Protein AF-A0A447T6I3-F1 (afdb_monomer)

Secondary structure (DSSP, 8-state):
--EE-SSS-EE-------EEEEETTEEEEEETTEEEEEEEETTEEEEEEEEEGGGGT--SS---EEEEEEEEEEEGGGEEEEEEEEEE-STTS--EEEEEEEEEEEEEETTEEEEEEEEEEEESS-S-TTSS------S-EEEEEEEEEEEEEE-SSSEEEEEEEEEEEEE-TTS-EEEEEEEEEEEEE--

Mean predicted aligned error: 9.92 Å

Organism: Chromobacterium violaceum (NCBI:txid536)

Sequence (191 aa):
MTRQTSYGNSSRLQPSVDLQYRTRFGALYVQDGEGGWALPAPGGWVSLGVASEPAWSLGGGVSQSLSIARYGFDLPRDGSLSFGYASRIGNSHPGQLLAATLDAPLGEWMGQKFSLLGWASLANQKRRLGLNHHDAGSGWQLEQSNLMLVMSHPLSRHWTLDLGAGSRWAAENTGEHTAGWQTLLGFTWKL

Radius of gyration: 17.51 Å; Cα contacts (8 Å, |Δi|>4): 456; chains: 1; bounding box: 40×42×52 Å

Solvent-accessible surface area (backbone atoms only — not comparable to full-atom values): 10369 Å² total; per-residue (Å²): 117,75,57,74,52,87,78,53,37,53,48,69,69,73,94,70,63,79,48,75,52,78,54,100,74,31,30,42,38,34,45,54,58,30,40,35,45,35,31,77,41,95,67,31,31,34,36,45,34,39,28,37,43,51,52,74,69,76,50,90,90,57,92,42,48,26,41,36,41,35,46,34,36,61,41,72,82,84,14,35,44,33,43,31,44,32,36,43,65,59,85,89,56,73,48,44,36,41,38,37,40,36,39,40,52,75,46,74,57,97,84,28,38,34,32,40,40,33,40,37,32,30,25,58,56,77,97,56,97,80,68,98,71,86,82,90,74,88,60,75,38,75,41,37,37,38,42,28,48,32,39,39,38,72,78,50,100,39,35,32,40,34,44,29,44,29,48,35,38,36,56,43,98,84,80,50,70,46,68,32,50,38,55,44,71,46,78,48,78,56,136

pLDDT: mean 74.58, std 18.78, range [18.73, 95.06]

Foldseek 3Di:
DWDDDPAFETADDDDWDWDWDD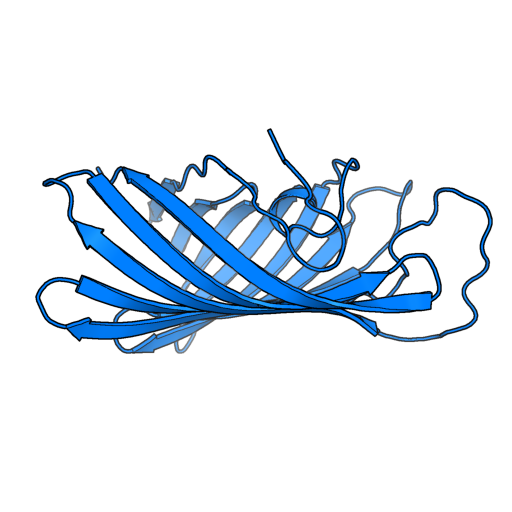DPAFIFIDTQQWTWTWGDDVQGIKIWTKGFPVSQVLDPDDGWIKTKIKDWHQDPPRWIKMWMKIFTPDDPDGKIKIKIWTWAFPQDDPQKTKIKTKMWMWIQDDPDPPDDDDDPDGDTDTAKIKIKIWIWHDPDPFKIWIKIKIWIKGQDPVRDIGIHMYIYTDIGGHD

Nearest PDB structures (foldseek):
  2jmm-assembly1_A  TM=3.339E-01  e=1.919E+00  Escherichia coli
  7ttc-assembly1_A  TM=3.764E-01  e=5.542E+00  Escherichia coli

Structure (mmCIF, N/CA/C/O backbone):
data_AF-A0A447T6I3-F1
#
_entry.id   AF-A0A447T6I3-F1
#
loop_
_atom_site.group_PDB
_atom_site.id
_atom_site.type_symbol
_atom_site.label_atom_id
_atom_site.label_alt_id
_atom_site.label_comp_id
_atom_site.label_asym_id
_atom_site.label_entity_id
_atom_site.label_seq_id
_atom_site.pdbx_PDB_ins_code
_atom_site.Cartn_x
_atom_site.Cartn_y
_atom_site.Cartn_z
_atom_site.occupancy
_atom_site.B_iso_or_equiv
_atom_site.auth_seq_id
_atom_site.auth_comp_id
_atom_site.auth_asym_id
_atom_site.auth_atom_id
_atom_site.pdbx_PDB_model_num
ATOM 1 N N . MET A 1 1 ? -4.672 19.471 -1.774 1.00 18.73 1 MET A N 1
ATOM 2 C CA . MET A 1 1 ? -3.643 20.467 -2.151 1.00 18.73 1 MET A CA 1
ATOM 3 C C . MET A 1 1 ? -2.305 19.956 -1.626 1.00 18.73 1 MET A C 1
ATOM 5 O O . MET A 1 1 ? -2.122 19.905 -0.418 1.00 18.73 1 MET A O 1
ATOM 9 N N . THR A 1 2 ? -1.426 19.459 -2.492 1.00 22.06 2 THR A N 1
ATOM 10 C CA . THR A 1 2 ? -0.080 18.985 -2.129 1.00 22.06 2 THR A CA 1
ATOM 11 C C . THR A 1 2 ? 0.851 20.191 -2.015 1.00 22.06 2 THR A C 1
ATOM 13 O O . THR A 1 2 ? 1.066 20.892 -3.000 1.00 22.06 2 THR A O 1
ATOM 16 N N . ARG A 1 3 ? 1.390 20.464 -0.821 1.00 21.41 3 ARG A N 1
ATOM 17 C CA . ARG A 1 3 ? 2.527 21.383 -0.664 1.00 21.41 3 ARG A CA 1
ATOM 18 C C . ARG A 1 3 ? 3.783 20.531 -0.560 1.00 21.41 3 ARG A C 1
ATOM 20 O O . ARG A 1 3 ? 4.029 19.893 0.458 1.00 21.41 3 ARG A O 1
ATOM 27 N N . GLN A 1 4 ? 4.534 20.483 -1.651 1.00 22.92 4 GLN A N 1
ATOM 28 C CA . GLN A 1 4 ? 5.874 19.917 -1.675 1.00 22.92 4 GLN A CA 1
ATOM 29 C C . GLN A 1 4 ? 6.812 20.969 -1.077 1.00 22.92 4 GLN A C 1
ATOM 31 O O . GLN A 1 4 ? 6.976 22.044 -1.649 1.00 22.92 4 GLN A O 1
ATOM 36 N N . THR A 1 5 ? 7.372 20.704 0.100 1.00 27.95 5 THR A N 1
ATOM 37 C CA . THR A 1 5 ? 8.509 21.487 0.598 1.00 27.95 5 THR A CA 1
ATOM 38 C C . THR A 1 5 ? 9.788 20.984 -0.071 1.00 27.95 5 THR A C 1
ATOM 40 O O . THR A 1 5 ? 9.871 19.819 -0.457 1.00 27.95 5 THR A O 1
ATOM 43 N N . SER A 1 6 ? 10.763 21.871 -0.273 1.00 29.53 6 SER A N 1
ATOM 44 C CA . SER A 1 6 ? 12.026 21.559 -0.952 1.00 29.53 6 SER A CA 1
ATOM 45 C C . SER A 1 6 ? 12.756 20.374 -0.307 1.00 29.53 6 SER A C 1
ATOM 47 O O . SER A 1 6 ? 12.929 20.372 0.907 1.00 29.53 6 SER A O 1
ATOM 49 N N . TYR A 1 7 ? 13.214 19.443 -1.153 1.00 32.12 7 TYR A N 1
ATOM 50 C CA . TYR A 1 7 ? 13.989 18.228 -0.859 1.00 32.12 7 TYR A CA 1
ATOM 51 C C . TYR A 1 7 ? 13.399 17.259 0.182 1.00 32.12 7 TYR A C 1
ATOM 53 O O . TYR A 1 7 ? 13.277 17.558 1.364 1.00 32.12 7 TYR A O 1
ATOM 61 N N . GLY A 1 8 ? 13.083 16.040 -0.272 1.00 40.41 8 GLY A N 1
ATOM 62 C CA . GLY A 1 8 ? 12.851 14.862 0.578 1.00 40.41 8 GLY A CA 1
ATOM 63 C C . GLY A 1 8 ? 11.556 14.828 1.396 1.00 40.41 8 GLY A C 1
ATOM 64 O O . GLY A 1 8 ? 11.137 13.741 1.778 1.00 40.41 8 GLY A O 1
ATOM 65 N N . ASN A 1 9 ? 10.887 15.965 1.610 1.00 38.97 9 ASN A N 1
ATOM 66 C CA . ASN A 1 9 ? 9.734 16.067 2.503 1.00 38.97 9 ASN A CA 1
ATOM 67 C C . ASN A 1 9 ? 8.457 16.415 1.720 1.00 38.97 9 ASN A C 1
ATOM 69 O O . ASN A 1 9 ? 8.317 17.510 1.168 1.00 38.97 9 ASN A O 1
ATOM 73 N N . SER A 1 10 ? 7.500 15.484 1.688 1.00 43.03 10 SER A N 1
ATOM 74 C CA . SER A 1 10 ? 6.174 15.687 1.094 1.00 43.03 10 SER A CA 1
ATOM 75 C C . SER A 1 10 ? 5.080 15.517 2.143 1.00 43.03 10 SER A C 1
ATOM 77 O O . SER A 1 10 ? 5.034 14.482 2.803 1.00 43.03 10 SER A O 1
ATOM 79 N N . SER A 1 11 ? 4.158 16.476 2.235 1.00 39.38 11 SER A N 1
ATOM 80 C CA . SER A 1 11 ? 2.918 16.326 3.003 1.00 39.38 11 SER A CA 1
ATOM 81 C C . SER A 1 11 ? 1.739 16.235 2.033 1.00 39.38 11 SER A C 1
ATOM 83 O O . SER A 1 11 ? 1.496 17.147 1.234 1.00 39.38 11 SER A O 1
ATOM 85 N N . ARG A 1 12 ? 1.013 15.112 2.072 1.00 48.06 12 ARG A N 1
ATOM 86 C CA . ARG A 1 12 ? -0.155 14.845 1.222 1.00 48.06 12 ARG A CA 1
ATOM 87 C C . ARG A 1 12 ? -1.388 14.691 2.108 1.00 48.06 12 ARG A C 1
ATOM 89 O O . ARG A 1 12 ? -1.474 13.761 2.894 1.00 48.06 12 ARG A O 1
ATOM 96 N N . LEU A 1 13 ? -2.343 15.603 1.944 1.00 45.94 13 LEU A N 1
ATOM 97 C CA . LEU A 1 13 ? -3.716 15.409 2.407 1.00 45.94 13 LEU A CA 1
ATOM 98 C C . LEU A 1 13 ? -4.451 14.617 1.323 1.00 45.94 13 LEU A C 1
ATOM 100 O O . LEU A 1 13 ? -4.681 15.149 0.232 1.00 45.94 13 LEU A O 1
ATOM 104 N N . GLN A 1 14 ? -4.762 13.354 1.604 1.00 50.69 14 GLN A N 1
ATOM 105 C CA . GLN A 1 14 ? -5.514 12.472 0.716 1.00 50.69 14 GLN A CA 1
ATOM 106 C C . GLN A 1 14 ? -6.798 12.045 1.430 1.00 50.69 14 GLN A C 1
ATOM 108 O O . GLN A 1 14 ? -6.711 11.298 2.398 1.00 50.69 14 GLN A O 1
ATOM 113 N N . PRO A 1 15 ? -7.976 12.536 1.006 1.00 51.97 15 PRO A N 1
ATOM 114 C CA . PRO A 1 15 ? -9.221 11.927 1.441 1.00 51.97 15 PRO A CA 1
ATOM 115 C C . PRO A 1 15 ? -9.280 10.507 0.867 1.00 51.97 15 PRO A C 1
ATOM 117 O O . PRO A 1 15 ? -9.141 10.333 -0.347 1.00 51.97 15 PRO A O 1
ATOM 120 N N . SER A 1 16 ? -9.456 9.517 1.736 1.00 57.56 16 SER A N 1
ATOM 121 C CA . SER A 1 16 ? -9.689 8.122 1.369 1.00 57.56 16 SER A CA 1
ATOM 122 C C . SER A 1 16 ? -11.151 7.759 1.618 1.00 57.56 16 SER A C 1
ATOM 124 O O . SER A 1 16 ? -11.813 8.322 2.493 1.00 57.56 16 SER A O 1
ATOM 126 N N . VAL A 1 17 ? -11.680 6.851 0.802 1.00 60.81 17 VAL A N 1
ATOM 127 C CA . VAL A 1 17 ? -12.994 6.241 1.014 1.00 60.81 17 VAL A CA 1
ATOM 128 C C . VAL A 1 17 ? -12.794 4.745 0.902 1.00 60.81 17 VAL A C 1
ATOM 130 O O . VAL A 1 17 ? -12.510 4.246 -0.187 1.00 60.81 17 VAL A O 1
ATOM 133 N N . ASP A 1 18 ? -12.982 4.064 2.028 1.00 69.12 18 ASP A N 1
ATOM 134 C CA . ASP A 1 18 ? -12.822 2.623 2.125 1.00 69.12 18 ASP A CA 1
ATOM 135 C C . ASP A 1 18 ? -14.192 1.983 2.337 1.00 69.12 18 ASP A C 1
ATOM 137 O O . ASP A 1 18 ? -14.901 2.254 3.307 1.00 69.12 18 ASP A O 1
ATOM 141 N N . LEU A 1 19 ? -14.587 1.145 1.385 1.00 74.62 19 LEU A N 1
ATOM 142 C CA . LEU A 1 19 ? -15.860 0.441 1.363 1.00 74.62 19 LEU A CA 1
ATOM 143 C C . LEU A 1 19 ? -15.587 -1.036 1.131 1.00 74.62 19 LEU A C 1
ATOM 145 O O . LEU A 1 19 ? -14.906 -1.407 0.178 1.00 74.62 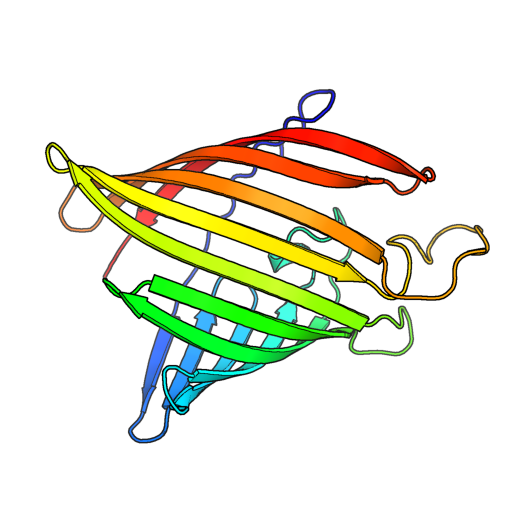19 LEU A O 1
ATOM 149 N N . GLN A 1 20 ? -16.167 -1.888 1.972 1.00 81.88 20 GLN A N 1
ATOM 150 C CA . GLN A 1 20 ? -16.080 -3.333 1.819 1.00 81.88 20 GLN A CA 1
ATOM 151 C C . GLN A 1 20 ? -17.475 -3.950 1.903 1.00 81.88 20 GLN A C 1
ATOM 153 O O . GLN A 1 20 ? -18.172 -3.814 2.906 1.00 81.88 20 GLN A O 1
ATOM 158 N N . TYR A 1 21 ? -17.864 -4.677 0.860 1.00 83.94 21 TYR A N 1
ATOM 159 C CA . TYR A 1 21 ? -19.075 -5.485 0.832 1.00 83.94 21 TYR A CA 1
ATOM 160 C C . TYR A 1 21 ? -18.707 -6.967 0.896 1.00 83.94 21 TYR A C 1
ATOM 162 O O . TYR A 1 21 ? -18.193 -7.545 -0.064 1.00 83.94 21 TYR A O 1
ATOM 170 N N . ARG A 1 22 ? -18.953 -7.584 2.055 1.00 84.81 22 ARG A N 1
ATOM 171 C CA . ARG A 1 22 ? -18.628 -8.992 2.308 1.00 84.81 22 ARG A CA 1
ATOM 172 C C . ARG A 1 22 ? -19.734 -9.906 1.789 1.00 84.81 22 ARG A C 1
ATOM 174 O O . ARG A 1 22 ? -20.913 -9.704 2.058 1.00 84.81 22 ARG A O 1
ATOM 181 N N . THR A 1 23 ? -19.327 -10.952 1.089 1.00 83.31 23 THR A N 1
ATOM 182 C CA . THR A 1 23 ? -20.172 -12.044 0.603 1.00 83.31 23 THR A CA 1
ATOM 183 C C . THR A 1 23 ? -19.704 -13.364 1.215 1.00 83.31 23 THR A C 1
ATOM 185 O O . THR A 1 23 ? -18.624 -13.449 1.797 1.00 83.31 23 THR A O 1
ATOM 188 N N . ARG A 1 24 ? -20.480 -14.437 1.032 1.00 81.88 24 ARG A N 1
ATOM 189 C CA . ARG A 1 24 ? -20.097 -15.789 1.480 1.00 81.88 24 ARG A CA 1
ATOM 190 C C . ARG A 1 24 ? -18.840 -16.357 0.800 1.00 81.88 24 ARG A C 1
ATOM 192 O O . ARG A 1 24 ? -18.331 -17.372 1.255 1.00 81.88 24 ARG A O 1
ATOM 199 N N . PHE A 1 25 ? -18.373 -15.746 -0.290 1.00 82.56 25 PHE A N 1
ATOM 200 C CA . PHE A 1 25 ? -17.252 -16.248 -1.093 1.00 82.56 25 PHE A CA 1
ATOM 201 C C . PHE A 1 25 ? -16.043 -15.307 -1.124 1.00 82.56 25 PHE A C 1
ATOM 203 O O . PHE A 1 25 ? -15.029 -15.648 -1.718 1.00 82.56 25 PHE A O 1
ATOM 210 N N . GLY A 1 26 ? -16.141 -14.127 -0.515 1.00 87.19 26 GLY A N 1
ATOM 211 C CA . GLY A 1 26 ? -15.135 -13.076 -0.637 1.00 87.19 26 GLY A CA 1
ATOM 212 C C . GLY A 1 26 ? -15.724 -11.696 -0.383 1.00 87.19 26 GLY A C 1
ATOM 213 O O . GLY A 1 26 ? -16.855 -11.579 0.085 1.00 87.19 26 GLY A O 1
ATOM 214 N N . ALA A 1 27 ? -14.991 -10.643 -0.713 1.00 87.62 27 ALA A N 1
ATOM 215 C CA . ALA A 1 27 ? -15.419 -9.267 -0.523 1.00 87.62 27 ALA A CA 1
ATOM 216 C C . ALA A 1 27 ? -15.201 -8.432 -1.784 1.00 87.62 27 ALA A C 1
ATOM 218 O O . ALA A 1 27 ? -14.145 -8.495 -2.407 1.00 87.62 27 ALA A O 1
ATOM 219 N N . LEU A 1 28 ? -16.188 -7.609 -2.126 1.00 86.44 28 LEU A N 1
ATOM 220 C CA . LEU A 1 28 ? -15.975 -6.476 -3.020 1.00 86.44 28 LEU A CA 1
ATOM 221 C C . LEU A 1 28 ? -15.399 -5.343 -2.188 1.00 86.44 28 LEU A C 1
ATOM 223 O O . LEU A 1 28 ? -15.926 -5.057 -1.112 1.00 86.44 28 LEU A O 1
ATOM 227 N N . TYR A 1 29 ? -14.341 -4.707 -2.669 1.00 82.38 29 TYR A N 1
ATOM 228 C CA . TYR A 1 29 ? -13.738 -3.582 -1.973 1.00 82.38 29 TYR A CA 1
ATOM 229 C C . TYR A 1 29 ? -13.475 -2.419 -2.917 1.00 82.38 29 TYR A C 1
ATOM 231 O O . TYR A 1 29 ? -13.219 -2.601 -4.108 1.00 82.38 29 TYR A O 1
ATOM 239 N N . VAL A 1 30 ? -13.538 -1.223 -2.348 1.00 77.75 30 VAL A N 1
ATOM 240 C CA . VAL A 1 30 ? -12.965 -0.000 -2.897 1.00 77.75 30 VAL A CA 1
ATOM 241 C C . VAL A 1 30 ? -12.144 0.609 -1.776 1.00 77.75 30 VAL A C 1
ATOM 243 O O . VAL A 1 30 ? -12.682 0.838 -0.698 1.00 77.75 30 VAL A O 1
ATOM 246 N N . GLN A 1 31 ? -10.855 0.812 -2.010 1.00 71.38 31 GLN A N 1
ATOM 247 C CA . GLN A 1 31 ? -9.926 1.356 -1.030 1.00 71.38 31 GLN A CA 1
ATOM 248 C C . GLN A 1 31 ? -8.897 2.220 -1.744 1.00 71.38 31 GLN A C 1
ATOM 250 O O . GLN A 1 31 ? -8.253 1.775 -2.691 1.00 71.38 31 GLN A O 1
ATOM 255 N N . ASP A 1 32 ? -8.760 3.468 -1.305 1.00 66.62 32 ASP A N 1
ATOM 256 C CA . ASP A 1 32 ? -7.702 4.385 -1.750 1.00 66.62 32 ASP A CA 1
ATOM 257 C C . ASP A 1 32 ? -7.511 4.548 -3.274 1.00 66.62 32 ASP A C 1
ATOM 259 O O . ASP A 1 32 ? -6.436 4.914 -3.738 1.00 66.62 32 ASP A O 1
ATOM 263 N N . GLY A 1 33 ? -8.557 4.355 -4.085 1.00 66.69 33 GLY A N 1
ATOM 264 C CA . GLY A 1 33 ? -8.470 4.445 -5.553 1.00 66.69 33 GLY A CA 1
ATOM 265 C C . GLY A 1 33 ? -8.130 3.124 -6.250 1.00 66.69 33 GLY A C 1
ATOM 266 O O . GLY A 1 33 ? -7.871 3.118 -7.455 1.00 66.69 33 GLY A O 1
ATOM 267 N N . GLU A 1 34 ? -8.170 2.021 -5.509 1.00 75.31 34 GLU A N 1
ATOM 268 C CA . GLU A 1 34 ? -8.242 0.646 -5.982 1.00 75.31 34 GLU A CA 1
ATOM 269 C C . GLU A 1 34 ? -9.645 0.085 -5.745 1.00 75.31 34 GLU A C 1
ATOM 271 O O . GLU A 1 34 ? -10.265 0.346 -4.718 1.00 75.31 34 GLU A O 1
ATOM 276 N N . GLY A 1 35 ? -10.158 -0.688 -6.695 1.00 82.19 35 GLY A N 1
ATOM 277 C CA . GLY A 1 35 ? -11.424 -1.394 -6.574 1.00 82.19 35 GLY A CA 1
ATOM 278 C C . GLY A 1 35 ? -11.299 -2.805 -7.119 1.00 82.19 35 GLY A C 1
ATOM 279 O O . GLY A 1 35 ? -10.739 -3.014 -8.198 1.00 82.19 35 GLY A O 1
ATOM 280 N N . GLY A 1 36 ? -11.815 -3.785 -6.387 1.00 87.19 36 GLY A N 1
ATOM 281 C CA . GLY A 1 36 ? -11.601 -5.178 -6.741 1.00 87.19 36 GLY A CA 1
ATOM 282 C C . GLY A 1 36 ? -12.429 -6.178 -5.954 1.00 87.19 36 GLY A C 1
ATOM 283 O O . GLY A 1 36 ? -13.330 -5.846 -5.182 1.00 87.19 36 GLY A O 1
ATOM 284 N N . TRP A 1 37 ? -12.110 -7.437 -6.214 1.00 89.38 37 TRP A N 1
ATOM 285 C CA . TRP A 1 37 ? -12.695 -8.610 -5.589 1.00 89.38 37 TRP A CA 1
ATOM 286 C C . TRP A 1 37 ? -11.587 -9.312 -4.816 1.00 89.38 37 TRP A C 1
ATOM 288 O O . TRP A 1 37 ? -10.579 -9.707 -5.400 1.00 89.38 37 TRP A O 1
ATOM 298 N N . ALA A 1 38 ? -11.775 -9.466 -3.511 1.00 89.81 38 ALA A N 1
ATOM 299 C CA . ALA A 1 38 ? -10.907 -10.240 -2.641 1.00 89.81 38 ALA A CA 1
ATOM 300 C C . ALA A 1 38 ? -11.564 -11.585 -2.310 1.00 89.81 38 ALA A C 1
ATOM 302 O O . ALA A 1 38 ? -12.760 -11.642 -2.025 1.00 89.81 38 ALA A O 1
ATOM 303 N N . LEU A 1 39 ? -10.793 -12.666 -2.325 1.00 91.94 39 LEU A N 1
ATOM 304 C CA . LEU A 1 39 ? -11.227 -14.020 -1.993 1.00 91.94 39 LEU A CA 1
ATOM 305 C C . LEU A 1 39 ? -10.354 -14.560 -0.852 1.00 91.94 39 LEU A C 1
ATOM 307 O O . LEU A 1 39 ? -9.158 -14.260 -0.818 1.00 91.94 39 LEU A O 1
ATOM 311 N N . PRO A 1 40 ? -10.910 -15.364 0.069 1.00 90.44 40 PRO A N 1
ATOM 312 C CA . PRO A 1 40 ? -10.117 -16.015 1.104 1.00 90.44 40 PRO A CA 1
ATOM 313 C C . PRO A 1 40 ? -9.107 -16.988 0.479 1.00 90.44 40 PRO A C 1
ATOM 315 O O . PRO A 1 40 ? -9.425 -17.709 -0.469 1.00 90.44 40 PRO A O 1
ATOM 318 N N . ALA A 1 41 ? -7.896 -17.019 1.029 1.00 90.94 41 ALA A N 1
ATOM 319 C CA . ALA A 1 41 ? -6.804 -17.890 0.609 1.00 90.94 41 ALA A CA 1
ATOM 320 C C . ALA A 1 41 ? -6.084 -18.474 1.841 1.00 90.94 41 ALA A C 1
ATOM 322 O O . ALA A 1 41 ? -6.280 -17.993 2.959 1.00 90.94 41 ALA A O 1
ATOM 323 N N . PRO A 1 42 ? -5.263 -19.528 1.695 1.00 91.81 42 PRO A N 1
ATOM 324 C CA . PRO A 1 42 ? -4.546 -20.112 2.826 1.00 91.81 42 PRO A CA 1
ATOM 325 C C . PRO A 1 42 ? -3.679 -19.088 3.581 1.00 91.81 42 PRO A C 1
ATOM 327 O O . PRO A 1 42 ? -2.692 -18.579 3.059 1.00 91.81 42 PRO A O 1
ATOM 330 N N . GLY A 1 43 ? -4.030 -18.794 4.834 1.00 87.44 43 GLY A N 1
ATOM 331 C CA . GLY A 1 43 ? -3.293 -17.823 5.652 1.00 87.44 43 GLY A CA 1
ATOM 332 C C . GLY A 1 43 ? -3.483 -16.357 5.239 1.00 87.44 43 GLY A C 1
ATOM 333 O O . GLY A 1 43 ? -2.667 -15.524 5.625 1.00 87.44 43 GLY A O 1
ATOM 334 N N . GLY A 1 44 ? -4.521 -16.043 4.456 1.00 91.56 44 GLY A N 1
ATOM 335 C CA . GLY A 1 44 ? -4.868 -14.669 4.109 1.00 91.56 44 GLY A CA 1
ATOM 336 C C . GLY A 1 44 ? -5.889 -14.565 2.982 1.00 91.56 44 GLY A C 1
ATOM 337 O O . GLY A 1 44 ? -6.984 -15.130 3.046 1.00 91.56 44 GLY A O 1
ATOM 338 N N . TRP A 1 45 ? -5.541 -13.832 1.928 1.00 91.75 45 TRP A N 1
ATOM 339 C CA . TRP A 1 45 ? -6.463 -13.491 0.849 1.00 91.75 45 TRP A CA 1
ATOM 340 C C . TRP A 1 45 ? -5.755 -13.301 -0.490 1.00 91.75 45 TRP A C 1
ATOM 342 O O . TRP A 1 45 ? -4.567 -13.006 -0.570 1.00 91.75 45 TRP A O 1
ATOM 352 N N . VAL A 1 46 ? -6.512 -13.437 -1.572 1.00 93.06 46 VAL A N 1
ATOM 353 C CA . VAL A 1 46 ? -6.099 -13.009 -2.911 1.00 93.06 46 VAL A CA 1
ATOM 354 C C . VAL A 1 46 ? -7.036 -11.928 -3.400 1.00 93.06 46 VAL A C 1
ATOM 356 O O . VAL A 1 46 ? -8.220 -11.957 -3.081 1.00 93.06 46 VAL A O 1
ATOM 359 N N . SER A 1 47 ? -6.534 -10.977 -4.179 1.00 90.56 47 SER A N 1
ATOM 360 C CA . SER A 1 47 ? -7.376 -9.952 -4.794 1.00 90.56 47 SER A CA 1
ATOM 361 C C . SER A 1 47 ? -7.073 -9.783 -6.269 1.00 90.56 47 SER A C 1
ATOM 363 O O . SER A 1 47 ? -5.925 -9.919 -6.698 1.00 90.56 47 SER A O 1
ATOM 365 N N . LEU A 1 48 ? -8.117 -9.469 -7.024 1.00 91.31 48 LEU A N 1
ATOM 366 C CA . LEU A 1 48 ? -8.039 -9.018 -8.403 1.00 91.31 48 LEU A CA 1
ATOM 367 C C . LEU A 1 48 ? -8.812 -7.714 -8.512 1.00 91.31 48 LEU A C 1
ATOM 369 O O . LEU A 1 48 ? -9.954 -7.624 -8.056 1.00 91.31 48 LEU A O 1
ATOM 373 N N . GLY A 1 49 ? -8.208 -6.707 -9.124 1.00 87.69 49 GLY A N 1
ATOM 374 C CA . GLY A 1 49 ? -8.820 -5.393 -9.171 1.00 87.69 49 GLY A CA 1
ATOM 375 C C . GLY A 1 49 ? -8.207 -4.473 -10.201 1.00 87.69 49 GLY A C 1
ATOM 376 O O . GLY A 1 49 ? -7.343 -4.847 -10.997 1.00 87.69 49 GLY A O 1
ATOM 377 N N . VAL A 1 50 ? -8.688 -3.243 -10.161 1.00 84.50 50 VAL A N 1
ATOM 378 C CA . VAL A 1 50 ? -8.151 -2.126 -10.915 1.00 84.50 50 VAL A CA 1
ATOM 379 C C . VAL A 1 50 ? -7.827 -0.992 -9.961 1.00 84.50 50 VAL A C 1
ATOM 381 O O . VAL A 1 50 ? -8.561 -0.766 -9.004 1.00 84.50 50 VAL A O 1
ATOM 384 N N . ALA A 1 51 ? -6.754 -0.256 -10.215 1.00 76.44 51 ALA A N 1
ATOM 385 C CA . ALA A 1 51 ? -6.464 0.967 -9.475 1.00 76.44 51 ALA A CA 1
ATOM 386 C C . ALA A 1 51 ? -6.087 2.103 -10.402 1.00 76.44 51 ALA A C 1
ATOM 388 O O . ALA A 1 51 ? -5.687 1.901 -11.546 1.00 76.44 51 ALA A O 1
ATOM 389 N N . SER A 1 52 ? -6.175 3.309 -9.866 1.00 69.75 52 SER A N 1
ATOM 390 C CA . SER A 1 52 ? -5.551 4.479 -10.459 1.00 69.75 52 SER A CA 1
ATOM 391 C C . SER A 1 52 ? -4.105 4.580 -9.965 1.00 69.75 52 SER A C 1
ATOM 393 O O . SER A 1 52 ? -3.868 4.583 -8.765 1.00 69.75 52 SER A O 1
ATOM 395 N N . GLU A 1 53 ? -3.123 4.700 -10.855 1.00 60.06 53 GLU A N 1
ATOM 396 C CA . GLU A 1 53 ? -1.694 4.853 -10.521 1.00 60.06 53 GLU A CA 1
ATOM 397 C C . GLU A 1 53 ? -1.385 5.964 -9.471 1.00 60.06 53 GLU A C 1
ATOM 399 O O . GLU A 1 53 ? -0.534 5.751 -8.599 1.00 60.06 53 GLU A O 1
ATOM 404 N N . PRO A 1 54 ? -2.114 7.105 -9.425 1.00 50.31 54 PRO A N 1
ATOM 405 C CA . PRO A 1 54 ? -2.028 8.091 -8.339 1.00 50.31 54 PRO A CA 1
ATOM 406 C C . PRO A 1 54 ? -2.336 7.576 -6.920 1.00 50.31 54 PRO A C 1
ATOM 408 O O . PRO A 1 54 ? -1.895 8.211 -5.949 1.00 50.31 54 PRO A O 1
ATOM 411 N N . ALA A 1 55 ? -3.093 6.477 -6.790 1.00 48.00 55 ALA A N 1
ATOM 412 C CA . ALA A 1 55 ? -3.426 5.820 -5.521 1.00 48.00 55 ALA A CA 1
ATOM 413 C C . ALA A 1 55 ? -2.172 5.324 -4.802 1.00 48.00 55 ALA A C 1
ATOM 415 O O . ALA A 1 55 ? -2.034 5.481 -3.595 1.00 48.00 55 ALA A O 1
ATOM 416 N N . TRP A 1 56 ? -1.211 4.798 -5.562 1.00 53.09 56 TRP A N 1
ATOM 417 C CA . TRP A 1 56 ? 0.031 4.241 -5.026 1.00 53.09 56 TRP A CA 1
ATOM 418 C C . TRP A 1 56 ? 1.152 5.282 -4.943 1.00 53.09 56 TRP A C 1
ATOM 420 O O . TRP A 1 56 ? 2.308 4.945 -4.712 1.00 53.09 56 TRP A O 1
ATOM 430 N N . SER A 1 57 ? 0.834 6.573 -5.125 1.00 48.78 57 SER A N 1
ATOM 431 C CA . SER A 1 57 ? 1.824 7.661 -5.090 1.00 48.78 57 SER A CA 1
ATOM 432 C C . SER A 1 57 ? 2.976 7.475 -6.099 1.00 48.78 57 SER A C 1
ATOM 434 O O . SER A 1 57 ? 4.062 8.031 -5.922 1.00 48.78 57 SER A O 1
ATOM 436 N N . LEU A 1 58 ? 2.734 6.748 -7.197 1.00 48.88 58 LEU A N 1
ATOM 437 C CA . LEU A 1 58 ? 3.736 6.441 -8.228 1.00 48.88 58 LEU A CA 1
ATOM 438 C C . LEU A 1 58 ? 4.070 7.632 -9.152 1.00 48.88 58 LEU A C 1
ATOM 440 O O . LEU A 1 58 ? 4.994 7.581 -9.957 1.00 48.88 58 LEU A O 1
ATOM 444 N N . GLY A 1 59 ? 3.417 8.785 -8.988 1.00 36.81 59 GLY A N 1
ATOM 445 C CA . GLY A 1 59 ? 3.844 10.013 -9.655 1.00 36.81 59 GLY A CA 1
ATOM 446 C C . GLY A 1 59 ? 2.804 11.126 -9.654 1.00 36.81 59 GLY A C 1
ATOM 447 O O . GLY A 1 59 ? 1.602 10.889 -9.593 1.00 36.81 59 GLY A O 1
ATOM 448 N N . GLY A 1 60 ? 3.278 12.372 -9.721 1.00 35.06 60 GLY A N 1
ATOM 449 C CA . GLY A 1 60 ? 2.430 13.539 -9.935 1.00 35.06 60 GLY A CA 1
ATOM 450 C C . GLY A 1 60 ? 1.995 13.646 -11.396 1.00 35.06 60 GLY A C 1
ATOM 451 O O . GLY A 1 60 ? 2.842 13.718 -12.282 1.00 35.06 60 GLY A O 1
ATOM 452 N N . GLY A 1 61 ? 0.682 13.710 -11.624 1.00 41.47 61 GLY A N 1
ATOM 453 C CA . GLY A 1 61 ? 0.105 14.252 -12.857 1.00 41.47 61 GLY A CA 1
ATOM 454 C C . GLY A 1 61 ? -0.294 13.264 -13.956 1.00 41.47 61 GLY A C 1
ATOM 455 O O . GLY A 1 61 ? -0.707 13.731 -15.012 1.00 41.47 61 GLY A O 1
ATOM 456 N N . VAL A 1 62 ? -0.229 11.943 -13.745 1.00 47.69 62 VAL A N 1
ATOM 457 C CA . VAL A 1 62 ? -0.702 10.961 -14.741 1.00 47.69 62 VAL A CA 1
ATOM 458 C C . VAL A 1 62 ? -1.742 10.034 -14.112 1.00 47.69 62 VAL A C 1
ATOM 460 O O . VAL A 1 62 ? -1.468 9.356 -13.129 1.00 47.69 62 VAL A O 1
ATOM 463 N N . SER A 1 63 ? -2.963 10.053 -14.650 1.00 55.97 63 SER A N 1
ATOM 464 C CA . SER A 1 63 ? -4.071 9.184 -14.238 1.00 55.97 63 SER A CA 1
ATOM 465 C C . SER A 1 63 ? -4.095 7.965 -15.153 1.00 55.97 63 SER A C 1
ATOM 467 O O . SER A 1 63 ? -4.723 8.012 -16.210 1.00 55.97 63 SER A O 1
ATOM 469 N N . GLN A 1 64 ? -3.387 6.895 -14.789 1.00 65.38 64 GLN A N 1
ATOM 470 C CA . GLN A 1 64 ? -3.419 5.637 -15.542 1.00 65.38 64 GLN A CA 1
ATOM 471 C C . GLN A 1 64 ? -4.137 4.557 -14.755 1.00 65.38 64 GLN A C 1
ATOM 473 O O . GLN A 1 64 ? -3.997 4.463 -13.539 1.00 65.38 64 GLN A O 1
ATOM 478 N N . SER A 1 65 ? -4.917 3.745 -15.462 1.00 76.00 65 SER A N 1
ATOM 479 C CA . SER A 1 65 ? -5.560 2.577 -14.875 1.00 76.00 65 SER A CA 1
ATOM 480 C C . SER A 1 65 ? -4.586 1.403 -14.880 1.00 76.00 65 SER A C 1
ATOM 482 O O . SER A 1 65 ? -3.963 1.101 -15.896 1.00 76.00 65 SER A O 1
ATOM 484 N N . LEU A 1 66 ? -4.465 0.740 -13.742 1.00 79.75 66 LEU A N 1
ATOM 485 C CA . LEU A 1 66 ? -3.674 -0.459 -13.525 1.00 79.75 66 LEU A CA 1
ATOM 486 C C . LEU A 1 66 ? -4.634 -1.627 -13.317 1.00 79.75 66 LEU A C 1
ATOM 488 O O . LEU A 1 66 ? -5.610 -1.485 -12.590 1.00 79.75 66 LEU A O 1
ATOM 492 N N . SER A 1 67 ? -4.345 -2.774 -13.920 1.00 86.50 67 SER A N 1
ATOM 493 C CA . SER A 1 67 ? -4.913 -4.065 -13.517 1.00 86.50 67 SER A CA 1
ATOM 494 C C . SER A 1 67 ? -4.000 -4.677 -12.466 1.00 86.50 67 SER A C 1
ATOM 496 O O . SER A 1 67 ? -2.783 -4.597 -12.615 1.00 86.50 67 SER A O 1
ATOM 498 N N . ILE A 1 68 ? -4.559 -5.231 -11.393 1.00 85.88 68 ILE A N 1
ATOM 499 C CA . ILE A 1 68 ? -3.797 -5.663 -10.220 1.00 85.88 68 ILE A CA 1
ATOM 500 C C . ILE A 1 68 ? -4.217 -7.067 -9.814 1.00 85.88 68 ILE A C 1
ATOM 502 O O . ILE A 1 68 ? -5.406 -7.380 -9.760 1.00 85.88 68 ILE A O 1
ATOM 506 N N . ALA A 1 69 ? -3.226 -7.878 -9.466 1.00 91.19 69 ALA A N 1
ATOM 507 C CA . ALA A 1 69 ? -3.400 -9.131 -8.754 1.00 91.19 69 ALA A CA 1
ATOM 508 C C . ALA A 1 69 ? -2.545 -9.109 -7.488 1.00 91.19 69 ALA A C 1
ATOM 510 O O . ALA A 1 69 ? -1.361 -8.785 -7.569 1.00 91.19 69 ALA A O 1
ATOM 511 N N . ARG A 1 70 ? -3.116 -9.459 -6.331 1.00 89.81 70 ARG A N 1
ATOM 512 C CA . ARG A 1 70 ? -2.371 -9.543 -5.066 1.00 89.81 70 ARG A CA 1
ATOM 513 C C . ARG A 1 70 ? -2.617 -10.827 -4.308 1.00 89.81 70 ARG A C 1
ATOM 515 O O . ARG A 1 70 ? -3.708 -11.388 -4.368 1.00 89.81 70 ARG A O 1
ATOM 522 N N . TYR A 1 71 ? -1.615 -11.197 -3.527 1.00 91.94 71 TYR A N 1
ATOM 523 C CA . TYR A 1 71 ? -1.714 -12.144 -2.433 1.00 91.94 71 TYR A CA 1
ATOM 524 C C . TYR A 1 71 ? -1.384 -11.419 -1.128 1.00 91.94 71 TYR A C 1
ATOM 526 O O . TYR A 1 71 ? -0.323 -10.804 -1.021 1.00 91.94 71 TYR A O 1
ATOM 534 N N . GLY A 1 72 ? -2.279 -11.489 -0.152 1.00 92.38 72 GLY A N 1
ATOM 535 C CA . GLY A 1 72 ? -2.094 -10.977 1.196 1.00 92.38 72 GLY A CA 1
ATOM 536 C C . GLY A 1 72 ? -2.002 -12.108 2.209 1.00 92.38 72 GLY A C 1
ATOM 537 O O . GLY A 1 72 ? -2.752 -13.077 2.133 1.00 92.38 72 GLY A O 1
ATOM 538 N N . PHE A 1 73 ? -1.088 -11.968 3.158 1.00 93.50 73 PHE A N 1
ATOM 539 C CA . PHE A 1 73 ? -1.004 -12.778 4.364 1.00 93.50 73 PHE A CA 1
ATOM 540 C C . PHE A 1 73 ? -1.617 -11.999 5.519 1.00 93.50 73 PHE A C 1
ATOM 542 O O . PHE A 1 73 ? -1.260 -10.835 5.727 1.00 93.50 73 PHE A O 1
ATOM 549 N N . ASP A 1 74 ? -2.494 -12.647 6.277 1.00 92.25 74 ASP A N 1
ATOM 550 C CA . ASP A 1 74 ? -3.016 -12.075 7.511 1.00 92.25 74 ASP A CA 1
ATOM 551 C C . ASP A 1 74 ? -1.930 -12.151 8.588 1.00 92.25 74 ASP A C 1
ATOM 553 O O . ASP A 1 74 ? -1.324 -13.197 8.839 1.00 92.25 74 ASP A O 1
ATOM 557 N N . LEU A 1 75 ? -1.668 -11.017 9.224 1.00 91.50 75 LEU A N 1
ATOM 558 C CA . LEU A 1 75 ? -0.757 -10.899 10.352 1.00 91.50 75 LEU A CA 1
ATOM 559 C C . LEU A 1 75 ? -1.561 -10.842 11.661 1.00 91.50 75 LEU A C 1
ATOM 561 O O . LEU A 1 75 ? -2.765 -10.576 11.655 1.00 91.50 75 LEU A O 1
ATOM 565 N N . PRO A 1 76 ? -0.919 -11.068 12.822 1.00 91.38 76 PRO A N 1
ATOM 566 C CA . PRO A 1 76 ? -1.579 -10.891 14.108 1.00 91.38 76 PRO A CA 1
ATOM 567 C C . PRO A 1 76 ? -2.219 -9.506 14.254 1.00 91.38 76 PRO A C 1
ATOM 569 O O . PRO A 1 76 ? -1.710 -8.518 13.725 1.00 91.38 76 PRO A O 1
ATOM 572 N N . ARG A 1 77 ? -3.289 -9.437 15.057 1.00 87.62 77 ARG A N 1
ATOM 573 C CA . ARG A 1 77 ? -4.017 -8.194 15.380 1.00 87.62 77 ARG A CA 1
ATOM 574 C C . ARG A 1 77 ? -4.617 -7.503 14.154 1.00 87.62 77 ARG A C 1
ATOM 576 O O . ARG A 1 77 ? -4.611 -6.280 14.090 1.00 87.62 77 ARG A O 1
ATOM 583 N N . ASP A 1 78 ? -5.124 -8.299 13.216 1.00 84.94 78 ASP A N 1
ATOM 584 C CA . ASP A 1 78 ? -5.756 -7.834 11.976 1.00 84.94 78 ASP A CA 1
ATOM 585 C C . ASP A 1 78 ? -4.806 -7.054 11.048 1.00 84.94 78 ASP A C 1
ATOM 587 O O . ASP A 1 78 ? -5.247 -6.255 10.225 1.00 84.94 78 ASP A O 1
ATOM 591 N N . GLY A 1 79 ? -3.493 -7.276 11.177 1.00 86.75 79 GLY A N 1
ATOM 592 C CA . GLY A 1 79 ? -2.514 -6.752 10.230 1.00 86.75 79 GLY A CA 1
ATOM 593 C C . GLY A 1 79 ? -2.505 -7.531 8.916 1.00 86.75 79 GLY A C 1
ATOM 594 O O . GLY A 1 79 ? -3.079 -8.614 8.805 1.00 86.75 79 GLY A O 1
ATOM 595 N N . SER A 1 80 ? -1.789 -7.020 7.919 1.00 90.31 80 SER A N 1
ATOM 596 C CA . SER A 1 80 ? -1.569 -7.719 6.658 1.00 90.31 80 SER A CA 1
ATOM 597 C C . SER A 1 80 ? -0.217 -7.397 6.020 1.00 90.31 80 SER A C 1
ATOM 599 O O . SER A 1 80 ? 0.320 -6.298 6.149 1.00 90.31 80 SER A O 1
ATOM 601 N N . LEU A 1 81 ? 0.333 -8.370 5.300 1.00 91.25 81 LEU A N 1
ATOM 602 C CA . LEU A 1 81 ? 1.452 -8.185 4.378 1.00 91.25 81 LEU A CA 1
ATOM 603 C C . LEU A 1 81 ? 1.000 -8.661 3.006 1.00 91.25 81 LEU A C 1
ATOM 605 O O . LEU A 1 81 ? 0.662 -9.832 2.855 1.00 91.25 81 LEU A O 1
ATOM 609 N N . SER A 1 82 ? 1.003 -7.785 2.006 1.00 89.56 82 SER A N 1
ATOM 610 C CA . SER A 1 82 ? 0.589 -8.149 0.654 1.00 89.56 82 SER A CA 1
ATOM 611 C C . SER A 1 82 ? 1.687 -7.944 -0.372 1.00 89.56 82 SER A C 1
ATOM 613 O O . SER A 1 82 ? 2.506 -7.034 -0.260 1.00 89.56 82 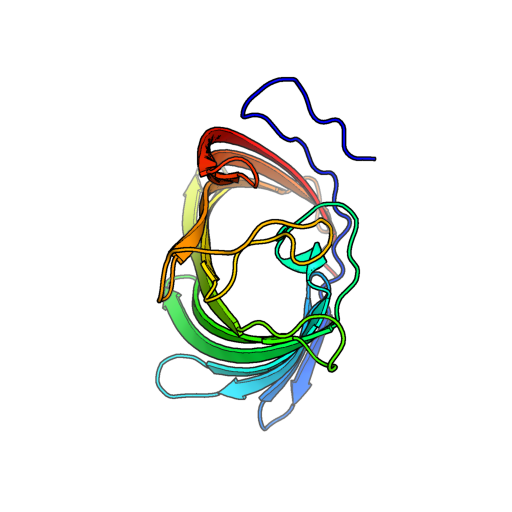SER A O 1
ATOM 615 N N . PHE A 1 83 ? 1.672 -8.801 -1.387 1.00 90.31 83 PHE A N 1
ATOM 616 C CA . PHE A 1 83 ? 2.488 -8.701 -2.586 1.00 90.31 83 PHE A CA 1
ATOM 617 C C . PHE A 1 83 ? 1.566 -8.674 -3.791 1.00 90.31 83 PHE A C 1
ATOM 619 O O . PHE A 1 83 ? 0.616 -9.451 -3.887 1.00 90.31 83 PHE A O 1
ATOM 626 N N . GLY A 1 84 ? 1.850 -7.773 -4.714 1.00 87.62 84 GLY A N 1
ATOM 627 C CA . GLY A 1 84 ? 1.020 -7.498 -5.860 1.00 87.62 84 GLY A CA 1
ATOM 628 C C . GLY A 1 84 ? 1.823 -7.396 -7.134 1.00 87.62 84 GLY A C 1
ATOM 629 O O . GLY A 1 84 ? 2.952 -6.918 -7.138 1.00 87.62 84 GLY A O 1
ATOM 630 N N . TYR A 1 85 ? 1.196 -7.796 -8.223 1.00 88.19 85 TYR A N 1
ATOM 631 C CA . TYR A 1 85 ? 1.613 -7.459 -9.566 1.00 88.19 85 TYR A CA 1
ATOM 632 C C . TYR A 1 85 ? 0.572 -6.523 -10.167 1.00 88.19 85 TYR A C 1
ATOM 634 O O . TYR A 1 85 ? -0.628 -6.775 -10.045 1.00 88.19 85 TYR A O 1
ATOM 642 N N . ALA A 1 86 ? 1.025 -5.463 -10.825 1.00 82.88 86 ALA A N 1
ATOM 643 C CA . ALA A 1 86 ? 0.161 -4.576 -11.574 1.00 82.88 86 ALA A CA 1
ATOM 644 C C . ALA A 1 86 ? 0.666 -4.350 -12.992 1.00 82.88 86 ALA A C 1
ATOM 646 O O . ALA A 1 86 ? 1.867 -4.270 -13.243 1.00 82.88 86 ALA A O 1
ATOM 647 N N . SER A 1 87 ? -0.269 -4.213 -13.924 1.00 83.12 87 SER A N 1
ATOM 648 C CA . SE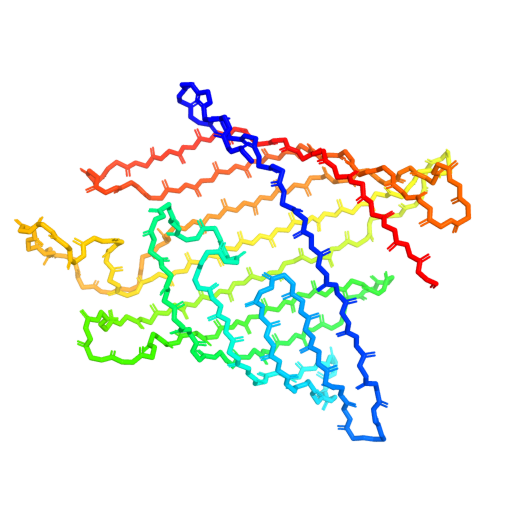R A 1 87 ? 0.013 -3.907 -15.321 1.00 83.12 87 SER A CA 1
ATOM 649 C C . SER A 1 87 ? -0.827 -2.721 -15.774 1.00 83.12 87 SER A C 1
ATOM 651 O O . SER A 1 87 ? -2.042 -2.693 -15.551 1.00 83.12 87 SER A O 1
ATOM 653 N N . ARG A 1 88 ? -0.175 -1.739 -16.404 1.00 79.00 88 ARG A N 1
ATOM 654 C CA . ARG A 1 88 ? -0.835 -0.567 -16.993 1.00 79.00 88 ARG A CA 1
ATOM 655 C C . ARG A 1 88 ? -1.783 -0.993 -18.107 1.00 79.00 88 ARG A C 1
ATOM 657 O O . ARG A 1 88 ? -1.411 -1.736 -19.011 1.00 79.00 88 ARG A O 1
ATOM 664 N N . ILE A 1 89 ? -3.024 -0.526 -18.014 1.00 77.00 89 ILE A N 1
ATOM 665 C CA . ILE A 1 89 ? -4.078 -0.811 -18.981 1.00 77.00 89 ILE A CA 1
ATOM 666 C C . ILE A 1 89 ? -3.959 0.193 -20.129 1.00 77.00 89 ILE A C 1
ATOM 668 O O . ILE A 1 89 ? -4.081 1.401 -19.932 1.00 77.00 89 ILE A O 1
ATOM 672 N N . GLY A 1 90 ? -3.780 -0.328 -21.342 1.00 70.50 90 GLY A N 1
ATOM 673 C CA . GLY A 1 90 ? -3.723 0.457 -22.574 1.00 70.50 90 GLY A CA 1
ATOM 674 C C . GLY A 1 90 ? -2.317 0.577 -23.166 1.00 70.50 90 GLY A C 1
ATOM 675 O O . GLY A 1 90 ? -1.305 0.383 -22.503 1.00 70.50 90 GLY A O 1
ATOM 676 N N . ASN A 1 91 ? -2.264 0.907 -24.457 1.00 65.06 91 ASN A N 1
ATOM 677 C CA . ASN A 1 91 ? -1.027 0.862 -25.248 1.00 65.06 91 ASN A CA 1
ATOM 678 C C . ASN A 1 91 ? -0.186 2.142 -25.167 1.00 65.06 91 ASN A C 1
ATOM 680 O O . ASN A 1 91 ? 0.930 2.171 -25.674 1.00 65.06 91 ASN A O 1
ATOM 684 N N . SER A 1 92 ? -0.723 3.217 -24.584 1.00 60.09 92 SER A N 1
ATOM 685 C CA . SER A 1 92 ? -0.056 4.523 -24.564 1.00 60.09 92 SER A CA 1
ATOM 686 C C . SER A 1 92 ? 1.132 4.566 -23.606 1.00 60.09 92 SER A C 1
ATOM 688 O O . SER A 1 92 ? 2.055 5.342 -23.825 1.00 60.09 92 SER A O 1
ATOM 690 N N . HIS A 1 93 ? 1.122 3.727 -22.567 1.00 61.34 93 HIS A N 1
ATOM 691 C CA . HIS A 1 93 ? 2.171 3.669 -21.554 1.00 61.34 93 HIS A CA 1
ATOM 692 C C . HIS A 1 93 ? 2.297 2.230 -21.035 1.00 61.34 93 HIS A C 1
ATOM 694 O O . HIS A 1 93 ? 1.748 1.910 -19.978 1.00 61.34 93 HIS A O 1
ATOM 700 N N . PRO A 1 94 ? 2.975 1.329 -21.771 1.00 66.75 94 PRO A N 1
ATOM 701 C CA . PRO A 1 94 ? 3.251 -0.003 -21.251 1.00 66.75 94 PRO A CA 1
ATOM 702 C C . PRO A 1 94 ? 4.047 0.097 -19.939 1.00 66.75 94 PRO A C 1
ATOM 704 O O . PRO A 1 94 ? 4.685 1.106 -19.643 1.00 66.75 94 PRO A O 1
ATOM 707 N N . GLY A 1 95 ? 3.952 -0.928 -19.100 1.00 73.44 95 GLY A N 1
ATOM 708 C CA . GLY A 1 95 ? 4.668 -0.970 -17.831 1.00 73.44 95 GLY A CA 1
ATOM 709 C C . GLY A 1 95 ? 4.056 -1.969 -16.868 1.00 73.44 95 GLY A C 1
ATOM 710 O O . GLY A 1 95 ? 2.841 -2.197 -16.859 1.00 73.44 95 GLY A O 1
ATOM 711 N N . GLN A 1 96 ? 4.923 -2.590 -16.082 1.00 79.88 96 GLN A N 1
ATOM 712 C CA . GLN A 1 96 ? 4.560 -3.551 -15.056 1.00 79.88 96 GLN A CA 1
ATOM 713 C C . GLN A 1 96 ? 5.188 -3.122 -13.736 1.00 79.88 96 GLN A C 1
ATOM 715 O O . GLN A 1 96 ? 6.290 -2.566 -13.704 1.00 79.88 96 GLN A O 1
ATOM 720 N N . LEU A 1 97 ? 4.472 -3.403 -12.657 1.00 80.06 97 LEU A N 1
ATOM 721 C CA . LEU A 1 97 ? 4.827 -3.042 -11.298 1.00 80.06 97 LEU A CA 1
ATOM 722 C C . LEU A 1 97 ? 4.723 -4.281 -10.417 1.00 80.06 97 LEU A C 1
ATOM 724 O O . LEU A 1 97 ? 3.760 -5.038 -10.512 1.00 80.06 97 LEU A O 1
ATOM 728 N N . LEU A 1 98 ? 5.694 -4.466 -9.536 1.00 85.50 98 LEU A N 1
ATOM 729 C CA . LEU A 1 98 ? 5.554 -5.330 -8.375 1.00 85.50 98 LEU A CA 1
ATOM 730 C C . LEU A 1 98 ? 5.409 -4.420 -7.170 1.00 85.50 98 LEU A C 1
ATOM 732 O O . LEU A 1 98 ? 6.229 -3.532 -6.986 1.00 85.50 98 LEU A O 1
ATOM 736 N N . ALA A 1 99 ? 4.377 -4.621 -6.367 1.00 83.31 99 ALA A N 1
ATOM 737 C CA . ALA A 1 99 ? 4.115 -3.834 -5.174 1.00 83.31 99 ALA A CA 1
ATOM 738 C C . ALA A 1 99 ? 4.131 -4.737 -3.945 1.00 83.31 99 ALA A C 1
ATOM 740 O O . ALA A 1 99 ? 3.689 -5.880 -4.003 1.00 83.31 99 ALA A O 1
ATOM 741 N N . ALA A 1 100 ? 4.609 -4.216 -2.828 1.00 86.62 100 ALA A N 1
ATOM 742 C CA . ALA A 1 100 ? 4.447 -4.824 -1.522 1.00 86.62 100 ALA A CA 1
ATOM 743 C C . ALA A 1 100 ? 3.830 -3.797 -0.577 1.00 86.62 100 ALA A C 1
ATOM 745 O O . ALA A 1 100 ? 4.194 -2.621 -0.634 1.00 86.62 100 ALA A O 1
ATOM 746 N N . THR A 1 101 ? 2.915 -4.228 0.284 1.00 87.25 101 THR A N 1
ATOM 747 C CA . THR A 1 101 ? 2.321 -3.386 1.329 1.00 87.25 101 THR A CA 1
ATOM 748 C C . THR A 1 101 ? 2.363 -4.099 2.668 1.00 87.25 101 THR A C 1
ATOM 750 O O . THR A 1 101 ? 2.184 -5.311 2.739 1.00 87.25 101 THR A O 1
ATOM 753 N N . LEU A 1 102 ? 2.598 -3.339 3.728 1.00 88.12 102 LEU A N 1
ATOM 754 C CA . LEU A 1 102 ? 2.622 -3.801 5.104 1.00 88.12 102 LEU A CA 1
ATOM 755 C C . LEU A 1 102 ? 1.686 -2.921 5.926 1.00 88.12 102 LEU A C 1
ATOM 757 O O . LEU A 1 102 ? 1.842 -1.702 5.938 1.00 88.12 102 LEU A O 1
ATOM 761 N N . ASP A 1 103 ? 0.779 -3.556 6.650 1.00 89.69 103 ASP A N 1
ATOM 762 C CA . ASP A 1 103 ? 0.053 -2.979 7.771 1.00 89.69 103 ASP A CA 1
ATOM 763 C C . ASP A 1 103 ? 0.249 -3.902 8.976 1.00 89.69 103 ASP A C 1
ATOM 765 O O . ASP A 1 103 ? -0.231 -5.033 8.994 1.00 89.69 103 ASP A O 1
ATOM 769 N N . ALA A 1 104 ? 1.014 -3.461 9.968 1.00 93.31 104 ALA A N 1
ATOM 770 C CA . ALA A 1 104 ? 1.309 -4.252 11.155 1.00 93.31 104 ALA A CA 1
ATOM 771 C C . ALA A 1 104 ? 0.927 -3.493 12.433 1.00 93.31 104 ALA A C 1
ATOM 773 O O . ALA A 1 104 ? 1.701 -2.659 12.914 1.00 93.31 104 ALA A O 1
ATOM 774 N N . PRO A 1 105 ? -0.233 -3.799 13.038 1.00 93.50 105 PRO A N 1
ATOM 775 C CA . PRO A 1 105 ? -0.631 -3.243 14.326 1.00 93.50 105 PRO A CA 1
ATOM 776 C C . PRO A 1 105 ? 0.315 -3.686 15.457 1.00 93.50 105 PRO A C 1
ATOM 778 O O . PRO A 1 105 ? 0.374 -4.852 15.853 1.00 93.50 105 PRO A O 1
ATOM 781 N N . LEU A 1 106 ? 1.057 -2.730 16.019 1.00 94.31 106 LEU A N 1
ATOM 782 C CA . LEU A 1 106 ? 2.087 -2.950 17.040 1.00 94.31 106 LEU A CA 1
ATOM 783 C C . LEU A 1 106 ? 1.525 -3.015 18.459 1.00 94.31 106 LEU A C 1
ATOM 785 O O . LEU A 1 106 ? 2.132 -3.648 19.326 1.00 94.31 106 LEU A O 1
ATOM 789 N N . GLY A 1 107 ? 0.359 -2.415 18.705 1.00 93.19 107 GLY A N 1
ATOM 790 C CA . GLY A 1 107 ? -0.363 -2.523 19.973 1.00 93.19 107 GLY A CA 1
ATOM 791 C C . GLY A 1 107 ? -0.983 -1.219 20.448 1.00 93.19 107 GL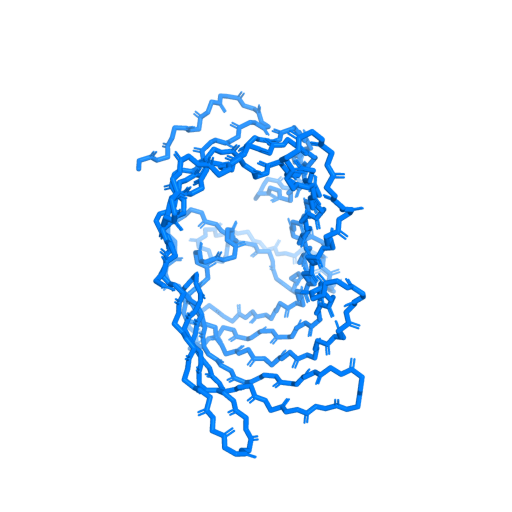Y A C 1
ATOM 792 O O . GLY A 1 107 ? -1.069 -0.243 19.708 1.00 93.19 107 GLY A O 1
ATOM 793 N N . GLU A 1 108 ? -1.421 -1.229 21.702 1.00 94.62 108 GLU A N 1
ATOM 794 C CA . GLU A 1 108 ? -2.034 -0.082 22.362 1.00 94.62 108 GLU A CA 1
ATOM 795 C C . GLU A 1 108 ? -1.168 0.391 23.527 1.00 94.62 108 GLU A C 1
ATOM 797 O O . GLU A 1 108 ? -0.684 -0.414 24.323 1.00 94.62 108 GLU A O 1
ATOM 802 N N . TRP A 1 109 ? -0.991 1.705 23.648 1.00 94.00 109 TRP A N 1
ATOM 803 C CA . TRP A 1 109 ? -0.314 2.324 24.781 1.00 94.00 109 TRP A CA 1
ATOM 804 C C . TRP A 1 109 ? -1.000 3.639 25.146 1.00 94.00 109 TRP A C 1
ATOM 806 O O . TRP A 1 109 ? -1.202 4.499 24.294 1.00 94.00 109 TRP A O 1
ATOM 816 N N . MET A 1 110 ? -1.408 3.778 26.414 1.00 93.38 110 MET A N 1
ATOM 817 C CA . MET A 1 110 ? -2.145 4.946 26.930 1.00 93.38 110 MET A CA 1
ATOM 818 C C . MET A 1 110 ? -3.372 5.335 26.076 1.00 93.38 110 MET A C 1
ATOM 820 O O . MET A 1 110 ? -3.618 6.508 25.793 1.00 93.38 110 MET A O 1
ATOM 824 N N . GLY A 1 111 ? -4.132 4.333 25.621 1.00 90.19 111 GLY A N 1
ATOM 825 C CA . GLY A 1 111 ? -5.310 4.534 24.768 1.00 90.19 111 GLY A CA 1
ATOM 826 C C . GLY A 1 111 ? -4.996 4.953 23.325 1.00 90.19 111 GLY A C 1
ATOM 827 O O . GLY A 1 111 ? -5.919 5.265 22.578 1.00 90.19 111 GLY A O 1
ATOM 828 N N . GLN A 1 112 ? -3.719 4.963 22.933 1.00 92.56 112 GLN A N 1
ATOM 829 C CA . GLN A 1 112 ? -3.262 5.217 21.567 1.00 92.56 112 GLN A CA 1
ATOM 830 C C . GLN A 1 112 ? -2.956 3.894 20.875 1.00 92.56 112 GLN A C 1
ATOM 832 O O . GLN A 1 112 ? -2.311 3.028 21.469 1.00 92.56 112 GLN A O 1
ATOM 837 N N . LYS A 1 113 ? -3.379 3.744 19.621 1.00 94.06 113 LYS A N 1
ATOM 838 C CA . LYS A 1 113 ? -3.022 2.584 18.793 1.00 94.06 113 LYS A CA 1
ATOM 839 C C . LYS A 1 113 ? -1.762 2.896 18.007 1.00 94.06 113 LYS A C 1
ATOM 841 O O . LYS A 1 113 ? -1.665 3.975 17.437 1.00 94.06 113 LYS A O 1
ATOM 846 N N . PHE A 1 114 ? -0.832 1.955 17.950 1.00 95.06 114 PHE A N 1
ATOM 847 C CA . PHE A 1 114 ? 0.384 2.063 17.155 1.00 95.06 114 PHE A CA 1
ATOM 848 C C . PHE A 1 114 ? 0.388 1.003 16.060 1.00 95.06 114 PHE A C 1
ATOM 850 O O . PHE A 1 114 ? 0.103 -0.166 16.329 1.00 95.06 114 PHE A O 1
ATOM 857 N N . SER A 1 115 ? 0.748 1.394 14.843 1.00 93.12 115 SER A N 1
ATOM 858 C CA . SER A 1 115 ? 0.916 0.504 13.696 1.00 93.12 115 SER A CA 1
ATOM 859 C C . SER A 1 115 ? 2.153 0.872 12.886 1.00 93.12 115 SER A C 1
ATOM 861 O O . SER A 1 115 ? 2.636 2.005 12.912 1.00 93.12 115 SER A O 1
ATOM 863 N N . LEU A 1 116 ? 2.687 -0.114 12.177 1.00 93.12 116 LEU A N 1
ATOM 864 C CA . LEU A 1 116 ? 3.743 0.062 11.199 1.00 93.12 116 LEU A CA 1
ATOM 865 C C . LEU A 1 116 ? 3.130 -0.086 9.808 1.00 93.12 116 LEU A C 1
ATOM 867 O O . LEU A 1 116 ? 2.643 -1.160 9.461 1.00 93.12 116 LEU A O 1
ATOM 871 N N . LEU A 1 117 ? 3.162 0.988 9.026 1.00 89.56 117 LEU A N 1
ATOM 872 C CA . LEU A 1 117 ? 2.693 1.008 7.646 1.00 89.56 117 LEU A CA 1
ATOM 873 C C . LEU A 1 117 ? 3.887 1.074 6.704 1.00 89.56 117 LEU A C 1
ATOM 875 O O . LEU A 1 117 ? 4.773 1.906 6.881 1.00 89.56 117 LEU A O 1
ATOM 879 N N . GLY A 1 118 ? 3.916 0.234 5.682 1.00 84.25 118 GLY A N 1
ATOM 880 C CA . GLY A 1 118 ? 4.984 0.229 4.692 1.00 84.25 118 GLY A CA 1
ATOM 881 C C . GLY A 1 118 ? 4.460 -0.058 3.299 1.00 84.25 118 GLY A C 1
ATOM 882 O O . GLY A 1 118 ? 3.466 -0.760 3.120 1.00 84.25 118 GLY A O 1
ATOM 883 N N . TRP A 1 119 ? 5.151 0.463 2.298 1.00 82.69 119 TRP A N 1
ATOM 884 C CA . TRP A 1 119 ? 4.940 0.097 0.911 1.00 82.69 119 TRP A CA 1
ATOM 885 C C . TRP A 1 119 ? 6.263 0.105 0.157 1.00 82.69 119 TRP A C 1
ATOM 887 O O . TRP A 1 119 ? 7.174 0.872 0.463 1.00 82.69 119 TRP A O 1
ATOM 897 N N . ALA A 1 120 ? 6.375 -0.754 -0.844 1.00 83.00 120 ALA A N 1
ATOM 898 C CA . ALA A 1 120 ? 7.498 -0.767 -1.765 1.00 83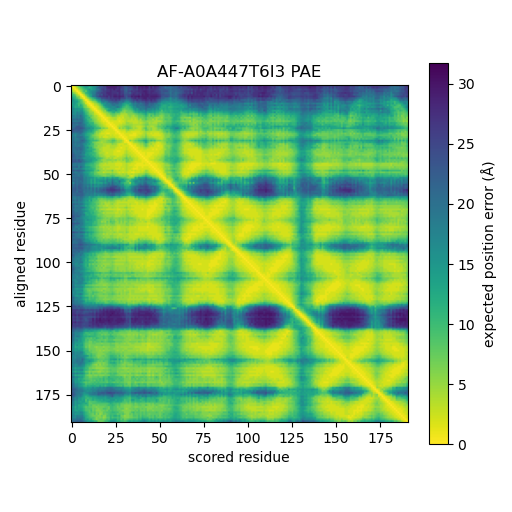.00 120 ALA A CA 1
ATOM 899 C C . ALA A 1 120 ? 7.014 -1.131 -3.162 1.00 83.00 120 ALA A C 1
ATOM 901 O O . ALA A 1 120 ? 6.031 -1.852 -3.314 1.00 83.00 120 ALA A O 1
ATOM 902 N N . SER A 1 121 ? 7.704 -0.637 -4.183 1.00 79.94 121 SER A N 1
ATOM 903 C CA . SER A 1 121 ? 7.394 -0.950 -5.571 1.00 79.94 121 SER A CA 1
ATOM 904 C C . SER A 1 121 ? 8.649 -1.131 -6.409 1.00 79.94 121 SER A C 1
ATOM 906 O O . SER A 1 121 ? 9.618 -0.383 -6.276 1.00 79.94 121 SER A O 1
ATOM 908 N N . LEU A 1 122 ? 8.616 -2.130 -7.284 1.00 82.25 122 LEU A N 1
ATOM 909 C CA . LEU A 1 122 ? 9.563 -2.309 -8.370 1.00 82.25 122 LEU A CA 1
ATOM 910 C C . LEU A 1 122 ? 8.842 -2.018 -9.684 1.00 82.25 122 LEU A C 1
ATOM 912 O O . LEU A 1 122 ? 7.730 -2.502 -9.882 1.00 82.25 122 LEU A O 1
ATOM 916 N N . ALA A 1 123 ? 9.495 -1.318 -10.601 1.00 78.62 123 ALA A N 1
ATOM 917 C CA . ALA A 1 123 ? 9.008 -1.100 -11.956 1.00 78.62 123 ALA A CA 1
ATOM 918 C C . ALA A 1 123 ? 9.970 -1.713 -12.969 1.00 78.62 123 ALA A C 1
ATOM 920 O O . ALA A 1 123 ? 11.187 -1.671 -12.790 1.00 78.62 123 ALA A O 1
ATOM 921 N N . ASN A 1 124 ? 9.434 -2.264 -14.053 1.00 74.44 124 ASN A N 1
ATOM 922 C CA . ASN A 1 124 ? 10.248 -2.756 -15.167 1.00 74.44 124 ASN A CA 1
ATOM 923 C C . ASN A 1 124 ? 10.549 -1.676 -16.226 1.00 74.44 124 ASN A C 1
ATOM 925 O O . ASN A 1 124 ? 11.198 -1.970 -17.228 1.00 74.44 124 ASN A O 1
ATOM 929 N N . GLN A 1 125 ? 10.054 -0.448 -16.029 1.00 67.88 125 GLN A N 1
ATOM 930 C CA . GLN A 1 125 ? 10.274 0.711 -16.896 1.00 67.88 125 GLN A CA 1
ATOM 931 C C . GLN A 1 125 ? 10.332 1.993 -16.058 1.00 67.88 125 GLN A C 1
ATOM 933 O O . GLN A 1 125 ? 9.513 2.177 -15.155 1.00 67.88 125 GLN A O 1
ATOM 938 N N . LYS A 1 126 ? 11.261 2.910 -16.367 1.00 57.69 126 LYS A N 1
ATOM 939 C CA . LYS A 1 126 ? 11.353 4.197 -15.661 1.00 57.69 126 LYS A CA 1
ATOM 940 C C . LYS A 1 126 ? 10.133 5.094 -15.913 1.00 57.69 126 LYS A C 1
ATOM 942 O O . LYS A 1 126 ? 9.597 5.178 -17.016 1.00 57.69 126 LYS A O 1
ATOM 947 N N . ARG A 1 127 ? 9.763 5.835 -14.865 1.00 58.06 127 ARG A N 1
ATOM 948 C CA . ARG A 1 127 ? 8.605 6.728 -14.632 1.00 58.06 127 ARG A CA 1
ATOM 949 C C . ARG A 1 127 ? 8.228 7.759 -15.727 1.00 58.06 127 ARG A C 1
ATOM 951 O O . ARG A 1 127 ? 7.265 8.499 -15.543 1.00 58.06 127 ARG A O 1
ATOM 958 N N . ARG A 1 128 ? 8.928 7.864 -16.868 1.00 49.72 128 ARG A N 1
ATOM 959 C CA . ARG A 1 128 ? 8.763 8.995 -17.808 1.00 49.72 128 ARG A CA 1
ATOM 960 C C . ARG A 1 128 ? 8.978 8.660 -19.291 1.00 49.72 128 ARG A C 1
ATOM 962 O O . ARG A 1 128 ? 9.764 9.322 -19.966 1.00 49.72 128 ARG A O 1
ATOM 969 N N . LEU A 1 129 ? 8.186 7.746 -19.848 1.00 47.00 129 LEU A N 1
ATOM 970 C CA . LEU A 1 129 ? 7.973 7.616 -21.305 1.00 47.00 129 LEU A CA 1
ATOM 971 C C . LEU A 1 129 ? 7.193 8.819 -21.904 1.00 47.00 129 LEU A C 1
ATOM 973 O O . LEU A 1 129 ? 6.285 8.655 -22.707 1.00 47.00 129 LEU A O 1
ATOM 977 N N . GLY A 1 130 ? 7.526 10.049 -21.493 1.00 35.25 130 GLY A N 1
ATOM 978 C CA . GLY A 1 130 ? 6.890 11.283 -21.964 1.00 35.25 130 GLY A CA 1
ATOM 979 C C . GLY A 1 130 ? 7.833 12.285 -22.633 1.00 35.25 130 GLY A C 1
ATOM 980 O O . GLY A 1 130 ? 7.350 13.147 -23.355 1.00 35.25 130 GLY A O 1
ATOM 981 N N . LEU A 1 131 ? 9.157 12.208 -22.430 1.00 34.88 131 LEU A N 1
ATOM 982 C CA . LEU A 1 131 ? 10.123 13.136 -23.041 1.00 34.88 131 LEU A CA 1
ATOM 983 C C . LEU A 1 131 ? 11.494 12.452 -23.247 1.00 34.88 131 LEU A C 1
ATOM 985 O O . LEU A 1 131 ? 12.337 12.472 -22.359 1.00 34.88 131 LEU A O 1
ATOM 989 N N . ASN A 1 132 ? 11.697 11.842 -24.419 1.00 36.97 132 ASN A N 1
ATOM 990 C CA . ASN A 1 132 ? 12.984 11.624 -25.110 1.00 36.97 132 ASN A CA 1
ATOM 991 C C . ASN A 1 132 ? 14.229 11.153 -24.319 1.00 36.97 132 ASN A C 1
ATOM 993 O O . ASN A 1 132 ? 15.333 11.618 -24.605 1.0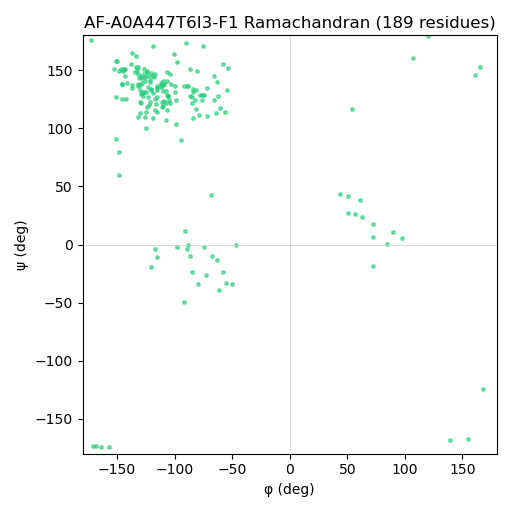0 36.97 132 ASN A O 1
ATOM 997 N N . HIS A 1 133 ? 14.120 10.184 -23.407 1.00 41.53 133 HIS A N 1
ATOM 998 C CA . HIS A 1 133 ? 15.299 9.483 -22.875 1.00 41.53 133 HIS A CA 1
ATOM 999 C C . HIS A 1 133 ? 15.201 7.970 -23.081 1.00 41.53 133 HIS A C 1
ATOM 1001 O O . HIS A 1 133 ? 14.201 7.342 -22.745 1.00 41.53 133 HIS A O 1
ATOM 1007 N N . HIS A 1 134 ? 16.252 7.415 -23.688 1.00 39.38 134 HIS A N 1
ATOM 1008 C CA . HIS A 1 134 ? 16.432 5.992 -23.943 1.00 39.38 134 HIS A CA 1
ATOM 1009 C C . HIS A 1 134 ? 16.971 5.337 -22.667 1.00 39.38 134 HIS A C 1
ATOM 1011 O O . HIS A 1 134 ? 17.976 5.790 -22.117 1.00 39.38 134 HIS A O 1
ATOM 1017 N N . ASP A 1 135 ? 16.279 4.315 -22.172 1.00 51.62 135 ASP A N 1
ATOM 1018 C CA . ASP A 1 135 ? 16.689 3.575 -20.980 1.00 51.62 135 ASP A CA 1
ATOM 1019 C C . ASP A 1 135 ? 17.813 2.597 -21.351 1.00 51.62 135 ASP A C 1
ATOM 1021 O O . ASP A 1 135 ? 17.688 1.836 -22.309 1.00 51.62 135 ASP A O 1
ATOM 1025 N N . ALA A 1 136 ? 18.920 2.624 -20.607 1.00 49.03 136 ALA A N 1
ATOM 1026 C CA . ALA A 1 136 ? 20.056 1.718 -20.808 1.00 49.03 136 ALA A CA 1
ATOM 1027 C C . ALA A 1 136 ? 20.035 0.506 -19.851 1.00 49.03 136 ALA A C 1
ATOM 1029 O O . ALA A 1 136 ? 20.921 -0.343 -19.912 1.00 49.03 136 ALA A O 1
ATOM 1030 N N . GLY A 1 137 ? 19.055 0.426 -18.942 1.00 53.88 137 GLY A N 1
ATOM 1031 C CA . GLY A 1 137 ? 18.952 -0.641 -17.944 1.00 53.88 137 GLY A CA 1
ATOM 1032 C C . GLY A 1 137 ? 17.865 -1.656 -18.288 1.00 53.88 137 GLY A C 1
ATOM 1033 O O . GLY A 1 137 ? 16.704 -1.289 -18.426 1.00 53.88 137 GLY A O 1
ATOM 1034 N N . SER A 1 138 ? 18.224 -2.938 -18.376 1.00 57.25 138 SER A N 1
ATOM 1035 C CA . SER A 1 138 ? 17.252 -4.037 -18.410 1.00 57.25 138 SER A CA 1
ATOM 1036 C C . SER A 1 138 ? 16.919 -4.495 -16.982 1.00 57.25 138 SER A C 1
ATOM 1038 O O . SER A 1 138 ? 17.818 -4.634 -16.155 1.00 57.25 138 SER A O 1
ATOM 1040 N N . GLY A 1 139 ? 15.636 -4.728 -16.678 1.00 72.56 139 GLY A N 1
ATOM 1041 C CA . GLY A 1 139 ? 15.197 -5.393 -15.441 1.00 72.56 139 GLY A CA 1
ATOM 1042 C C . GLY A 1 139 ? 14.278 -4.580 -14.522 1.00 72.56 139 GLY A C 1
ATOM 1043 O O . GLY A 1 139 ? 13.914 -3.443 -14.807 1.00 72.56 139 GLY A O 1
ATOM 1044 N N . TRP A 1 140 ? 13.885 -5.209 -13.412 1.00 78.38 140 TRP A N 1
ATOM 1045 C CA . TRP A 1 140 ? 13.082 -4.601 -12.349 1.00 78.38 140 TRP A CA 1
ATOM 1046 C C . TRP A 1 140 ? 13.940 -3.674 -11.488 1.00 78.38 140 TRP A C 1
ATOM 1048 O O . TRP A 1 140 ? 14.983 -4.085 -10.983 1.00 78.38 140 TRP A O 1
ATOM 1058 N N . GLN A 1 141 ? 13.490 -2.438 -11.293 1.00 78.44 141 GLN A N 1
ATOM 1059 C CA . GLN A 1 141 ? 14.184 -1.422 -10.505 1.00 78.44 141 GLN A CA 1
ATOM 1060 C C . GLN A 1 141 ? 13.290 -0.958 -9.364 1.00 78.44 141 GLN A C 1
ATOM 1062 O O . GLN A 1 141 ? 12.090 -0.781 -9.563 1.00 78.44 141 GLN A O 1
ATOM 1067 N N . LEU A 1 142 ? 13.870 -0.749 -8.179 1.00 78.44 142 LEU A N 1
ATOM 1068 C CA . LEU A 1 142 ? 13.151 -0.142 -7.063 1.00 78.44 142 LEU A CA 1
ATOM 1069 C C . LEU A 1 142 ? 12.698 1.254 -7.477 1.00 78.44 142 LEU A C 1
ATOM 1071 O O . LEU A 1 142 ? 13.518 2.110 -7.796 1.00 78.44 142 LEU A O 1
ATOM 1075 N N . GLU A 1 143 ? 11.387 1.458 -7.500 1.00 76.25 143 GLU A N 1
ATOM 1076 C CA . GLU A 1 143 ? 10.793 2.732 -7.871 1.00 76.25 143 GLU A CA 1
ATOM 1077 C C . GLU A 1 143 ? 10.594 3.581 -6.623 1.00 76.25 143 GLU A C 1
ATOM 1079 O O . GLU A 1 143 ? 11.018 4.734 -6.580 1.00 76.25 143 GLU A O 1
ATOM 1084 N N . GLN A 1 144 ? 9.992 3.007 -5.583 1.00 76.19 144 GLN A N 1
ATOM 1085 C CA . GLN A 1 144 ? 9.759 3.684 -4.314 1.00 76.19 144 GLN A CA 1
ATOM 1086 C C . GLN A 1 144 ? 9.697 2.674 -3.171 1.00 76.19 144 GLN A C 1
ATOM 1088 O O . GLN A 1 144 ? 9.272 1.533 -3.355 1.00 76.19 144 GLN A O 1
ATOM 1093 N N . SER A 1 145 ? 10.084 3.108 -1.978 1.00 81.69 145 SER A N 1
ATOM 1094 C CA . SER A 1 145 ? 9.844 2.378 -0.739 1.00 81.69 145 SER A CA 1
ATOM 1095 C C . SER A 1 145 ? 9.613 3.331 0.422 1.00 81.69 145 SER A C 1
ATOM 1097 O O . SER A 1 145 ? 10.089 4.469 0.439 1.00 81.69 145 SER A O 1
ATOM 1099 N N . ASN A 1 146 ? 8.840 2.887 1.400 1.00 83.94 146 ASN A N 1
ATOM 1100 C CA . ASN A 1 146 ? 8.550 3.665 2.581 1.00 83.94 146 ASN A CA 1
ATOM 1101 C C . ASN A 1 146 ? 8.301 2.755 3.791 1.00 83.94 146 ASN A C 1
ATOM 1103 O O . ASN A 1 146 ? 7.942 1.583 3.656 1.00 83.94 146 ASN A O 1
ATOM 1107 N N . LEU A 1 147 ? 8.484 3.322 4.978 1.00 89.25 147 LEU A N 1
ATOM 1108 C CA . LEU A 1 147 ? 8.111 2.683 6.232 1.00 89.25 147 LEU A CA 1
ATOM 1109 C C . LEU A 1 147 ? 7.770 3.763 7.254 1.00 89.25 147 LEU A C 1
ATOM 1111 O O . LEU A 1 147 ? 8.569 4.671 7.471 1.00 89.25 147 LEU A O 1
ATOM 1115 N N . MET A 1 148 ? 6.595 3.683 7.867 1.00 89.06 148 MET A N 1
ATOM 1116 C CA . MET A 1 148 ? 6.053 4.676 8.789 1.00 89.06 148 MET A CA 1
ATOM 1117 C C . MET A 1 148 ? 5.562 4.023 10.069 1.00 89.06 148 MET A C 1
ATOM 1119 O O . MET A 1 148 ? 4.790 3.070 10.027 1.00 89.06 148 MET A O 1
ATOM 1123 N N . LEU A 1 149 ? 5.944 4.604 11.201 1.00 94.06 149 LEU A N 1
ATOM 1124 C CA . LEU A 1 149 ? 5.258 4.376 12.463 1.00 94.06 149 LEU A CA 1
ATOM 1125 C C . LEU A 1 149 ? 4.074 5.339 12.531 1.00 94.06 149 LEU A C 1
ATOM 1127 O O . LEU A 1 149 ? 4.257 6.545 12.355 1.00 94.06 149 LEU A O 1
ATOM 1131 N N . VAL A 1 150 ? 2.882 4.813 12.788 1.00 91.31 150 VAL A N 1
ATOM 1132 C CA . VAL A 1 150 ? 1.642 5.582 12.889 1.00 91.31 150 VAL A CA 1
ATOM 1133 C C . VAL A 1 150 ? 1.034 5.388 14.269 1.00 91.31 150 VAL A C 1
ATOM 1135 O O . VAL A 1 150 ? 0.945 4.272 14.774 1.00 91.31 150 VAL A O 1
ATOM 1138 N N . MET A 1 151 ? 0.629 6.496 14.877 1.00 94.19 151 MET A N 1
ATOM 1139 C CA . MET A 1 151 ? -0.177 6.561 16.085 1.00 94.19 151 MET A CA 1
ATOM 1140 C C . MET A 1 151 ? -1.593 7.003 15.705 1.00 9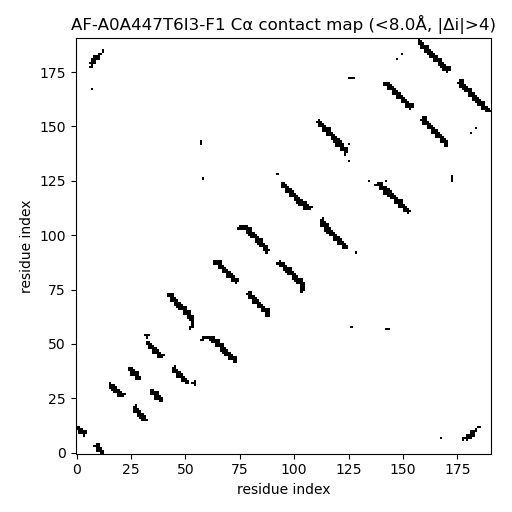4.19 151 MET A C 1
ATOM 1142 O O . MET A 1 151 ? -1.759 8.038 15.063 1.00 94.19 151 MET A O 1
ATOM 1146 N N . SER A 1 152 ? -2.605 6.266 16.149 1.00 91.31 152 SER A N 1
ATOM 1147 C CA . SER A 1 152 ? -4.017 6.619 15.994 1.00 91.31 152 SER A CA 1
ATOM 1148 C C . SER A 1 152 ? -4.636 6.962 17.347 1.00 91.31 152 SER A C 1
ATOM 1150 O O . SER A 1 152 ? -4.652 6.135 18.266 1.00 91.31 152 SER A O 1
ATOM 1152 N N . HIS A 1 153 ? -5.183 8.172 17.446 1.00 92.19 153 HIS A N 1
ATOM 1153 C CA . HIS A 1 153 ? -5.856 8.710 18.623 1.00 92.19 153 HIS A CA 1
ATOM 1154 C C . HIS A 1 153 ? -7.372 8.772 18.393 1.00 92.19 153 HIS A C 1
ATOM 1156 O O . HIS A 1 153 ? -7.816 9.442 17.456 1.00 92.19 153 HIS A O 1
ATOM 1162 N N . PRO A 1 154 ? -8.202 8.121 19.225 1.00 91.38 154 PRO A N 1
ATOM 1163 C CA . PRO A 1 154 ? -9.652 8.250 19.128 1.00 91.38 154 PRO A CA 1
ATOM 1164 C C . PRO A 1 154 ? -10.097 9.633 19.622 1.00 91.38 154 PRO A C 1
ATOM 1166 O O . PRO A 1 154 ? -10.048 9.920 20.813 1.00 91.38 154 PRO A O 1
ATOM 1169 N N . LEU A 1 155 ? -10.563 10.489 18.710 1.00 90.25 155 LEU A N 1
ATOM 1170 C CA . LEU A 1 155 ? -11.121 11.805 19.050 1.00 90.25 155 LEU A CA 1
ATOM 1171 C C . LEU A 1 155 ? -12.570 11.697 19.539 1.00 90.25 155 LEU A C 1
ATOM 1173 O O . LEU A 1 155 ? -13.028 12.484 20.362 1.00 90.25 155 LEU A O 1
ATOM 1177 N N . SER A 1 156 ? -13.321 10.744 18.988 1.00 89.38 156 SER A N 1
ATOM 1178 C CA . SER A 1 156 ? -14.699 10.449 19.380 1.00 89.38 156 SER A CA 1
ATOM 1179 C C . SER A 1 156 ? -15.055 9.014 18.991 1.00 89.38 156 SER A C 1
ATOM 1181 O O . SER A 1 156 ? -14.214 8.275 18.483 1.00 89.38 156 SER A O 1
ATOM 1183 N N . ARG A 1 157 ? -16.324 8.623 19.166 1.00 86.44 157 ARG A N 1
ATOM 1184 C CA . ARG A 1 157 ? -16.822 7.303 18.752 1.00 86.44 157 ARG A CA 1
ATOM 1185 C C . ARG A 1 157 ? -16.569 6.993 17.271 1.00 86.44 157 ARG A C 1
ATOM 1187 O O . ARG A 1 157 ? -16.349 5.837 16.937 1.00 86.44 157 ARG A O 1
ATOM 1194 N N . HIS A 1 158 ? -16.608 8.010 16.413 1.00 88.19 158 HIS A N 1
ATOM 1195 C CA . HIS A 1 158 ? -16.517 7.832 14.965 1.00 88.19 158 HIS A CA 1
ATOM 1196 C C . HIS A 1 158 ? -15.271 8.458 14.346 1.00 88.19 158 HIS A C 1
ATOM 1198 O O . HIS A 1 158 ? -15.010 8.209 13.180 1.00 88.19 158 HIS A O 1
ATOM 1204 N N . TRP A 1 159 ? -14.505 9.264 15.084 1.00 87.62 159 TRP A N 1
ATOM 1205 C CA . TRP A 1 159 ? -13.360 9.995 14.536 1.00 87.62 159 TRP A CA 1
ATOM 1206 C C . TRP A 1 159 ? -12.050 9.538 15.160 1.00 87.62 159 TRP A C 1
ATOM 1208 O O . TRP A 1 159 ? -11.933 9.496 16.387 1.00 87.62 159 TRP A O 1
ATOM 1218 N N . THR A 1 160 ? -11.048 9.291 14.322 1.00 88.62 160 THR A N 1
ATOM 1219 C CA . THR A 1 160 ? -9.661 9.073 14.740 1.00 88.62 160 THR A CA 1
ATOM 1220 C C . THR A 1 160 ? -8.732 10.091 14.086 1.00 88.62 160 THR A C 1
ATOM 1222 O O . THR A 1 160 ? -8.918 10.467 12.929 1.00 88.62 160 THR A O 1
ATOM 1225 N N . LEU A 1 161 ? -7.748 10.554 14.855 1.00 90.06 161 LEU A N 1
ATOM 1226 C CA . LEU A 1 161 ? -6.617 11.348 14.389 1.00 90.06 161 LEU A CA 1
ATOM 1227 C C . LEU A 1 161 ? -5.417 10.423 14.216 1.00 90.06 161 LEU A C 1
ATOM 1229 O O . LEU A 1 161 ? -4.998 9.785 15.179 1.00 90.06 161 LEU A O 1
ATOM 1233 N N . ASP A 1 162 ? -4.845 10.404 13.022 1.00 88.25 162 ASP A N 1
ATOM 1234 C CA . ASP A 1 162 ? -3.694 9.580 12.677 1.00 88.25 162 ASP A CA 1
ATOM 1235 C C . ASP A 1 162 ? -2.461 10.475 12.505 1.00 88.25 162 ASP A C 1
ATOM 1237 O O . ASP A 1 162 ? -2.466 11.420 11.713 1.00 88.25 162 ASP A O 1
ATOM 1241 N N . LEU A 1 163 ? -1.403 10.193 13.264 1.00 89.62 163 LEU A N 1
ATOM 1242 C CA . LEU A 1 163 ? -0.117 10.884 13.208 1.00 89.62 163 LEU A CA 1
AT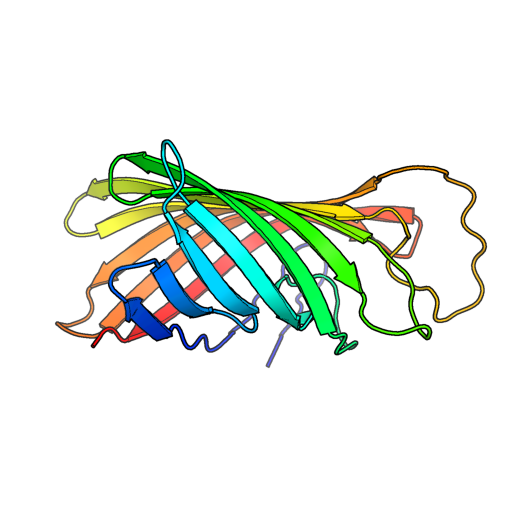OM 1243 C C . LEU A 1 163 ? 0.970 9.873 12.878 1.00 89.62 163 LEU A C 1
ATOM 1245 O O . LEU A 1 163 ? 1.151 8.905 13.609 1.00 89.62 163 LEU A O 1
ATOM 1249 N N . GLY A 1 164 ? 1.717 10.100 11.804 1.00 87.06 164 GLY A N 1
ATOM 1250 C CA . GLY A 1 164 ? 2.781 9.195 11.394 1.00 87.06 164 GLY A CA 1
ATOM 1251 C C . GLY A 1 164 ? 4.075 9.903 11.047 1.00 87.06 164 GLY A C 1
ATOM 1252 O O . GLY A 1 164 ? 4.081 11.052 10.603 1.00 87.06 164 GLY A O 1
ATOM 1253 N N . ALA A 1 165 ? 5.179 9.190 11.225 1.00 88.44 165 ALA A N 1
ATOM 1254 C CA . ALA A 1 165 ? 6.493 9.602 10.766 1.00 88.44 165 ALA A CA 1
ATOM 1255 C C . ALA A 1 165 ? 7.272 8.380 10.286 1.00 88.44 165 ALA A C 1
ATOM 1257 O O . ALA A 1 165 ? 7.140 7.281 10.831 1.00 88.44 165 ALA A O 1
ATOM 1258 N N . GLY A 1 166 ? 8.082 8.562 9.252 1.00 86.88 166 GLY A N 1
ATOM 1259 C CA . GLY A 1 166 ? 8.780 7.442 8.653 1.00 86.88 166 GLY A CA 1
ATOM 1260 C C . GLY A 1 166 ? 9.798 7.823 7.605 1.00 86.88 166 GLY A C 1
ATOM 1261 O O . GLY A 1 166 ? 9.925 8.989 7.237 1.00 86.88 166 GLY A O 1
ATOM 1262 N N . SER A 1 167 ? 10.499 6.816 7.105 1.00 84.88 167 SER A N 1
ATOM 1263 C CA . SER A 1 167 ? 11.424 6.967 5.994 1.00 84.88 167 SER A CA 1
ATOM 1264 C C . SER A 1 167 ? 10.698 6.820 4.662 1.00 84.88 167 SER A C 1
ATOM 1266 O O . SER A 1 167 ? 9.685 6.124 4.534 1.00 84.88 167 SER A O 1
ATOM 1268 N N . ARG A 1 168 ? 11.241 7.497 3.657 1.00 83.00 168 ARG A N 1
ATOM 1269 C CA . ARG A 1 168 ? 10.827 7.400 2.265 1.00 83.00 168 ARG A CA 1
ATOM 1270 C C . ARG A 1 168 ? 12.069 7.349 1.392 1.00 83.00 168 ARG A C 1
ATOM 1272 O O . ARG A 1 168 ? 13.004 8.122 1.589 1.00 83.00 168 ARG A O 1
ATOM 1279 N N . TRP A 1 169 ? 12.036 6.479 0.401 1.00 83.19 169 TRP A N 1
ATOM 1280 C CA . TRP A 1 169 ? 12.988 6.430 -0.692 1.00 83.19 169 TRP A CA 1
ATOM 1281 C C . TRP A 1 169 ? 12.222 6.420 -2.017 1.00 83.19 169 TRP A C 1
ATOM 1283 O O . TRP A 1 169 ? 11.186 5.764 -2.138 1.00 83.19 169 TRP A O 1
ATOM 1293 N N . ALA A 1 170 ? 12.699 7.162 -3.010 1.00 75.38 170 ALA A N 1
ATOM 1294 C CA . ALA A 1 170 ? 12.128 7.181 -4.349 1.00 75.38 170 ALA A CA 1
ATOM 1295 C C . ALA A 1 170 ? 13.218 7.366 -5.407 1.00 75.38 170 ALA A C 1
ATOM 1297 O O . ALA A 1 170 ? 14.107 8.204 -5.258 1.00 75.38 170 ALA A O 1
ATOM 1298 N N . ALA A 1 171 ? 13.113 6.622 -6.504 1.00 70.25 171 ALA A N 1
ATOM 1299 C CA . ALA A 1 171 ? 13.892 6.870 -7.704 1.00 70.25 171 ALA A CA 1
ATOM 1300 C C . ALA A 1 171 ? 13.382 8.140 -8.406 1.00 70.25 171 ALA A C 1
ATOM 1302 O O . ALA A 1 171 ? 12.172 8.341 -8.589 1.00 70.25 171 ALA A O 1
ATOM 1303 N N . GLU A 1 172 ? 14.306 9.005 -8.819 1.00 65.00 172 GLU A N 1
ATOM 1304 C CA . GLU A 1 172 ? 13.992 10.211 -9.574 1.00 65.00 172 GLU A CA 1
ATOM 1305 C C . GLU A 1 172 ? 14.191 10.021 -11.077 1.00 65.00 172 GLU A C 1
ATOM 1307 O O . GLU A 1 172 ? 14.961 9.189 -11.558 1.00 65.00 172 GLU A O 1
ATOM 1312 N N . ASN A 1 173 ? 13.500 10.861 -11.847 1.00 56.44 173 ASN A N 1
ATOM 1313 C CA . ASN A 1 173 ? 13.555 10.842 -13.308 1.00 56.44 173 ASN A CA 1
ATOM 1314 C C . ASN A 1 173 ? 14.921 11.276 -13.875 1.00 56.44 173 ASN A C 1
ATOM 1316 O O . ASN A 1 173 ? 15.131 11.161 -15.079 1.00 56.44 173 ASN A O 1
ATOM 1320 N N . THR A 1 174 ? 15.818 11.803 -13.039 1.00 57.16 174 THR A N 1
ATOM 1321 C CA . THR A 1 174 ? 17.165 12.274 -13.399 1.00 57.16 174 THR A CA 1
ATOM 1322 C C . THR A 1 174 ? 18.231 11.179 -13.308 1.00 57.16 174 THR A C 1
ATOM 1324 O O . THR A 1 174 ? 19.376 11.422 -13.672 1.00 57.16 174 THR A O 1
ATOM 1327 N N . GLY A 1 175 ? 17.877 9.971 -12.848 1.00 57.31 175 GLY A N 1
ATOM 1328 C CA . GLY A 1 175 ? 18.853 8.927 -12.509 1.00 57.31 175 GLY A CA 1
ATOM 1329 C C . GLY A 1 175 ? 19.420 9.060 -11.092 1.00 57.31 175 GLY A C 1
ATOM 1330 O O . GLY A 1 175 ? 20.220 8.226 -10.676 1.00 57.31 175 GLY A O 1
ATOM 1331 N N . GLU A 1 176 ? 18.977 10.070 -10.345 1.00 63.62 176 GLU A N 1
ATOM 1332 C CA . GLU A 1 176 ? 19.248 10.233 -8.920 1.00 63.62 176 GLU A CA 1
ATOM 1333 C C . GLU A 1 176 ? 18.161 9.549 -8.074 1.00 63.62 176 GLU A C 1
ATOM 1335 O O . GLU A 1 176 ? 17.160 9.038 -8.584 1.00 63.62 176 GLU A O 1
ATOM 1340 N N . HIS A 1 177 ? 18.366 9.509 -6.762 1.00 69.19 177 HIS A N 1
ATOM 1341 C CA . HIS A 1 177 ? 17.392 8.997 -5.806 1.00 69.19 177 HIS A CA 1
ATOM 1342 C C . HIS A 1 177 ? 17.173 10.020 -4.700 1.00 69.19 177 HIS A C 1
ATOM 1344 O O . HIS A 1 177 ? 18.115 10.664 -4.239 1.00 69.19 177 HIS A O 1
ATOM 1350 N N . THR A 1 178 ? 15.936 10.131 -4.230 1.00 70.88 178 THR A N 1
ATOM 1351 C CA . THR A 1 178 ? 15.610 10.890 -3.029 1.00 70.88 178 THR A CA 1
ATOM 1352 C C . THR A 1 178 ? 15.357 9.947 -1.871 1.00 70.88 178 THR A C 1
ATOM 1354 O O . THR A 1 178 ? 14.465 9.105 -1.912 1.00 70.88 178 THR A O 1
ATOM 1357 N N . ALA A 1 179 ? 16.142 10.115 -0.810 1.00 78.12 179 ALA A N 1
ATOM 1358 C CA . ALA A 1 179 ? 15.893 9.524 0.495 1.00 78.12 179 ALA A CA 1
ATOM 1359 C C . ALA A 1 179 ? 15.544 10.647 1.474 1.00 78.12 179 ALA A C 1
ATOM 1361 O O . ALA A 1 179 ? 16.166 11.710 1.459 1.00 78.12 179 ALA A O 1
ATOM 1362 N N . GLY A 1 180 ? 14.542 10.431 2.315 1.00 79.94 180 GLY A N 1
ATOM 1363 C CA . GLY A 1 180 ? 14.080 11.454 3.238 1.00 79.94 180 GLY A CA 1
ATOM 1364 C C . GLY A 1 180 ? 13.135 10.921 4.296 1.00 79.94 180 GLY A C 1
ATOM 1365 O O . GLY A 1 180 ? 12.901 9.714 4.416 1.00 79.94 180 GLY A O 1
ATOM 1366 N N . TRP A 1 181 ? 12.590 11.858 5.061 1.00 80.50 181 TRP A N 1
ATOM 1367 C CA . TRP A 1 181 ? 11.556 11.586 6.043 1.00 80.50 181 TRP A CA 1
ATOM 1368 C C . TRP A 1 181 ? 10.208 12.047 5.497 1.00 80.50 181 TRP A C 1
ATOM 1370 O O . TRP A 1 181 ? 10.099 13.029 4.769 1.00 80.50 181 TRP A O 1
ATOM 1380 N N . GLN A 1 182 ? 9.157 11.332 5.858 1.00 78.25 182 GLN A N 1
ATOM 1381 C CA . GLN A 1 182 ? 7.785 11.703 5.548 1.00 78.25 182 GLN A CA 1
ATOM 1382 C C . GLN A 1 182 ? 6.971 11.714 6.833 1.00 78.25 182 GLN A C 1
ATOM 1384 O O . GLN A 1 182 ? 7.255 10.969 7.775 1.00 78.25 182 GLN A O 1
ATOM 1389 N N . THR A 1 183 ? 5.944 12.550 6.848 1.00 81.25 183 THR A N 1
ATOM 1390 C CA . THR A 1 183 ? 4.982 12.631 7.940 1.00 81.25 183 THR A CA 1
ATOM 1391 C C . THR A 1 183 ? 3.573 12.425 7.411 1.00 81.25 183 THR A C 1
ATOM 1393 O O . THR A 1 183 ? 3.261 12.759 6.265 1.00 81.25 183 THR A O 1
ATOM 1396 N N . LEU A 1 184 ? 2.720 11.862 8.259 1.00 80.69 184 LEU A N 1
ATOM 1397 C CA . LEU A 1 184 ? 1.312 11.620 7.996 1.00 80.69 184 LEU A CA 1
ATOM 1398 C C . LEU A 1 184 ? 0.481 12.366 9.039 1.00 80.69 184 LEU A C 1
ATOM 1400 O O . LEU A 1 184 ? 0.765 12.301 10.232 1.00 80.69 184 LEU A O 1
ATOM 1404 N N . LEU A 1 185 ? -0.539 13.071 8.560 1.00 82.56 185 LEU A N 1
ATOM 1405 C CA . LEU A 1 185 ? -1.601 13.659 9.366 1.00 82.56 185 LEU A CA 1
ATOM 1406 C C . LEU A 1 185 ? -2.921 13.282 8.696 1.00 82.56 185 LEU A C 1
ATOM 1408 O O . LEU A 1 185 ? -3.210 13.761 7.597 1.00 82.56 185 LEU A O 1
ATOM 1412 N N . GLY A 1 186 ? -3.681 12.401 9.336 1.00 78.94 186 GLY A N 1
ATOM 1413 C CA . GLY A 1 186 ? -4.935 11.856 8.827 1.00 78.94 186 GLY A CA 1
ATOM 1414 C C . GLY A 1 186 ? -6.088 12.082 9.795 1.00 78.94 186 GLY A C 1
ATOM 1415 O O . GLY A 1 186 ? -5.903 12.108 11.009 1.00 78.94 186 GLY A O 1
ATOM 1416 N N . PHE A 1 187 ? -7.286 12.244 9.244 1.00 82.69 187 PHE A N 1
ATOM 1417 C CA . PHE A 1 187 ? -8.532 12.220 10.002 1.00 82.69 187 PHE A CA 1
ATOM 1418 C C . PHE A 1 187 ? -9.422 11.163 9.374 1.00 82.69 187 PHE A C 1
ATOM 1420 O O . PHE A 1 187 ? -9.850 11.320 8.231 1.00 82.69 187 PHE A O 1
ATOM 1427 N N . THR A 1 188 ? -9.695 10.103 10.124 1.00 78.75 188 THR A N 1
ATOM 1428 C CA . THR A 1 188 ? -10.481 8.973 9.636 1.00 78.75 188 THR A CA 1
ATOM 1429 C C . THR A 1 188 ? -11.828 8.962 10.340 1.00 78.75 188 THR A C 1
ATOM 1431 O O . THR A 1 188 ? -11.904 9.083 11.565 1.00 78.75 188 THR A O 1
ATOM 1434 N N . TRP A 1 189 ? -12.897 8.810 9.562 1.00 78.94 189 TRP A N 1
ATOM 1435 C CA . TRP A 1 189 ? -14.240 8.599 10.083 1.00 78.94 189 TRP A CA 1
ATOM 1436 C C . TRP A 1 189 ? -14.656 7.140 9.889 1.00 78.94 189 TRP A C 1
ATOM 1438 O O . TRP A 1 189 ? -14.553 6.614 8.783 1.00 78.94 189 TRP A O 1
ATOM 1448 N N . LYS A 1 190 ? -15.109 6.483 10.959 1.00 71.50 190 LYS A N 1
ATOM 1449 C CA . LYS A 1 190 ? -15.547 5.081 10.957 1.00 71.50 190 LYS A CA 1
ATOM 1450 C C . LYS A 1 190 ? -17.042 4.992 11.276 1.00 71.50 190 LYS A C 1
ATOM 1452 O O . LYS A 1 190 ? -17.490 5.540 12.289 1.00 71.50 190 LYS A O 1
ATOM 1457 N N . LEU A 1 191 ? -17.779 4.305 10.398 1.00 65.19 191 LEU A N 1
ATOM 1458 C CA . LEU A 1 191 ? -19.199 3.951 10.552 1.00 65.19 191 LEU A CA 1
ATOM 1459 C C . LEU A 1 191 ? -19.401 2.861 11.601 1.00 65.19 191 LEU A C 1
ATOM 1461 O O . LEU A 1 191 ? -18.657 1.858 11.545 1.00 65.19 191 LEU A O 1
#